Protein AF-A0A351E838-F1 (afdb_monomer_lite)

Radius of gyration: 25.14 Å; chains: 1; bounding box: 60×48×68 Å

Foldseek 3Di:
DWWKKKKKAFDDPQVVLVVQLQVCLVVLFKHFPDKFDWDWAQQDPDRPGGIMTMIMTGIDGPDDPVSSVVSSVVSQVVVPFDCDDDSDHTRMDMGTQADQLDADDDPVDGPNPPCLLQDLSRLVNCCVVFQQCARNVVRHGSVRSNVVNVVVVLVVQLVVLLVVLLQQAFAADPVAPAQRRDPSLLVSLVVLLVLCVVLPWPPFDQDPSGKTKTKLAFLDPDPDDEAEQEFASHAHPPAASHPWDKDKDAQAQQAWAQAPPRDIDGCVVVVCSNVQHRHIDIDTSVRGDSRCRRSSSSSVVVSVSSVCSVCSVDGDHMYIYMD

Structure (mmCIF, N/CA/C/O backbone):
data_AF-A0A351E838-F1
#
_entry.id   AF-A0A351E838-F1
#
loop_
_atom_site.group_PDB
_atom_site.id
_atom_site.type_symbol
_atom_site.label_atom_id
_atom_site.label_alt_id
_atom_site.label_comp_id
_atom_site.label_asym_id
_atom_site.label_entity_id
_atom_site.label_seq_id
_atom_site.pdbx_PDB_ins_code
_atom_site.Cartn_x
_atom_site.Cartn_y
_atom_site.Cartn_z
_atom_site.occupancy
_atom_site.B_iso_or_equiv
_atom_site.auth_seq_id
_atom_site.auth_comp_id
_atom_site.auth_asym_id
_atom_site.auth_atom_id
_atom_site.pdbx_PDB_model_num
ATOM 1 N N . MET A 1 1 ? -23.149 -8.640 19.294 1.00 71.94 1 MET A N 1
ATOM 2 C CA . MET A 1 1 ? -23.161 -7.288 18.717 1.00 71.94 1 MET A CA 1
ATOM 3 C C . MET A 1 1 ? -21.761 -6.991 18.201 1.00 71.94 1 MET A C 1
ATOM 5 O O . MET A 1 1 ? -20.803 -7.278 18.911 1.00 71.94 1 MET A O 1
ATOM 9 N N . ALA A 1 2 ? -21.630 -6.529 16.965 1.00 88.81 2 ALA A N 1
ATOM 10 C CA . ALA A 1 2 ? -20.369 -6.271 16.285 1.00 88.81 2 ALA A CA 1
ATOM 11 C C . ALA A 1 2 ? -20.186 -4.756 16.122 1.00 88.81 2 ALA A C 1
ATOM 13 O O . ALA A 1 2 ? -20.560 -4.177 15.105 1.00 88.81 2 ALA A O 1
ATOM 14 N N . VAL A 1 3 ? -19.642 -4.105 17.151 1.00 97.62 3 VAL A N 1
ATOM 15 C CA . VAL A 1 3 ? -19.388 -2.659 17.148 1.00 97.62 3 VAL A CA 1
ATOM 16 C C . VAL A 1 3 ? -17.889 -2.420 17.177 1.00 97.62 3 VAL A C 1
ATOM 18 O O . VAL A 1 3 ? -17.175 -2.995 18.003 1.00 97.62 3 VAL A O 1
ATOM 21 N N . TYR A 1 4 ? -17.414 -1.573 16.269 1.00 98.44 4 TYR A N 1
ATOM 22 C CA . TYR A 1 4 ? -15.994 -1.288 16.103 1.00 98.44 4 TYR A CA 1
ATOM 23 C C . TYR A 1 4 ? -15.747 0.211 16.117 1.00 98.44 4 TYR A C 1
ATOM 25 O O . TYR A 1 4 ? -16.423 0.964 15.414 1.00 98.44 4 TYR A O 1
ATOM 33 N N . ILE A 1 5 ? -14.747 0.625 16.888 1.00 98.44 5 ILE A N 1
ATOM 34 C CA . ILE A 1 5 ? -14.299 2.014 16.970 1.00 98.44 5 ILE A CA 1
ATOM 35 C C . ILE A 1 5 ? -12.816 2.103 16.610 1.00 98.44 5 ILE A C 1
ATOM 37 O O . ILE A 1 5 ? -12.039 1.219 16.973 1.00 98.44 5 ILE A O 1
ATOM 41 N N . ALA A 1 6 ? -12.420 3.158 15.908 1.00 98.19 6 ALA A N 1
ATOM 42 C CA . ALA A 1 6 ? -11.022 3.526 15.723 1.00 98.19 6 ALA A CA 1
ATOM 43 C C . ALA A 1 6 ? -10.605 4.533 16.795 1.00 98.19 6 ALA A C 1
ATOM 45 O O . ALA A 1 6 ? -11.401 5.367 17.220 1.00 98.19 6 ALA A O 1
ATOM 46 N N . LEU A 1 7 ? -9.344 4.452 17.211 1.00 98.00 7 LEU A N 1
ATOM 47 C CA . LEU A 1 7 ? -8.709 5.392 18.119 1.00 98.00 7 LEU A CA 1
ATOM 48 C C . LEU A 1 7 ? -7.418 5.908 17.481 1.00 98.00 7 LEU A C 1
ATOM 50 O O . LEU A 1 7 ? -6.647 5.105 16.957 1.00 98.00 7 LEU A O 1
ATOM 54 N N . GLY A 1 8 ? -7.155 7.212 17.570 1.00 97.00 8 GLY A N 1
ATOM 55 C CA . GLY A 1 8 ? -5.954 7.836 17.007 1.00 97.00 8 GLY A CA 1
ATOM 56 C C . GLY A 1 8 ? -5.381 8.956 17.876 1.00 97.00 8 GLY A C 1
ATOM 57 O O . GLY A 1 8 ? -6.118 9.758 18.445 1.00 97.00 8 GLY A O 1
ATOM 58 N N . SER A 1 9 ? -4.053 9.045 17.978 1.00 95.81 9 SER A N 1
ATOM 59 C CA . SER A 1 9 ? -3.353 10.103 18.726 1.00 95.81 9 SER A CA 1
ATOM 60 C C . SER A 1 9 ? -2.032 10.486 18.061 1.00 95.81 9 SER A C 1
ATOM 62 O O . SER A 1 9 ? -1.244 9.604 17.731 1.00 95.81 9 SER A O 1
ATOM 64 N N . ASN A 1 10 ? -1.745 11.784 17.898 1.00 93.44 10 ASN A N 1
ATOM 65 C CA . ASN A 1 10 ? -0.439 12.249 17.403 1.00 93.44 10 ASN A CA 1
ATOM 66 C C . ASN A 1 10 ? 0.239 13.335 18.253 1.00 93.44 10 ASN A C 1
ATOM 68 O O . ASN A 1 10 ? 1.359 13.737 17.941 1.00 93.44 10 ASN A O 1
ATOM 72 N N . LEU A 1 11 ? -0.381 13.777 19.351 1.00 91.56 11 LEU A N 1
ATOM 73 C CA . LEU A 1 11 ? 0.202 14.750 20.280 1.00 91.56 11 LEU A CA 1
ATOM 74 C C . LEU A 1 11 ? 0.545 14.137 21.639 1.00 91.56 11 LEU A C 1
ATOM 76 O O . LEU A 1 11 ? -0.231 13.367 22.200 1.00 91.56 11 LEU A O 1
ATOM 80 N N . GLY A 1 12 ? 1.661 14.578 22.222 1.00 91.12 12 GLY A N 1
ATOM 81 C CA . GLY A 1 12 ? 2.087 14.164 23.561 1.00 91.12 12 GLY A CA 1
ATOM 82 C C . GLY A 1 12 ? 2.456 12.680 23.632 1.00 91.12 12 GLY A C 1
ATOM 83 O O . GLY A 1 12 ? 3.003 12.123 22.680 1.00 91.12 12 GLY A O 1
ATOM 84 N N . ASN A 1 13 ? 2.165 12.040 24.768 1.00 93.69 13 ASN A N 1
ATOM 85 C CA . ASN A 1 13 ? 2.372 10.604 24.933 1.00 93.69 13 ASN A CA 1
ATOM 86 C C . ASN A 1 13 ? 1.213 9.823 24.291 1.00 93.69 13 ASN A C 1
ATOM 88 O O . ASN A 1 13 ? 0.186 9.564 24.919 1.00 93.69 13 ASN A O 1
ATOM 92 N N . LYS A 1 14 ? 1.384 9.480 23.009 1.00 95.06 14 LYS A N 1
ATOM 93 C CA . LYS A 1 14 ? 0.356 8.847 22.166 1.00 95.06 14 LYS A CA 1
ATOM 94 C C . LYS A 1 14 ? -0.150 7.529 22.762 1.00 95.06 14 LYS A C 1
ATOM 96 O O . LYS A 1 14 ? -1.352 7.285 22.777 1.00 95.06 14 LYS A O 1
ATOM 101 N N . GLU A 1 15 ? 0.752 6.705 23.293 1.00 96.25 15 GLU A N 1
ATOM 102 C CA . GLU A 1 15 ? 0.411 5.405 23.878 1.00 96.25 15 GLU A CA 1
ATOM 103 C C . GLU A 1 15 ? -0.419 5.560 25.159 1.00 96.25 15 GLU A C 1
ATOM 105 O O . GLU A 1 15 ? -1.447 4.900 25.323 1.00 96.25 15 GLU A O 1
ATOM 110 N N . GLU A 1 16 ? -0.015 6.470 26.050 1.00 96.44 16 GLU A N 1
ATOM 111 C CA . GLU A 1 16 ? -0.787 6.792 27.254 1.00 96.44 16 GLU A CA 1
ATOM 112 C C . GLU A 1 16 ? -2.154 7.386 26.914 1.00 96.44 16 GLU A C 1
ATOM 114 O O . GLU A 1 16 ? -3.135 7.047 27.573 1.00 96.44 16 GLU A O 1
ATOM 119 N N . ASN A 1 17 ? -2.249 8.217 25.871 1.00 96.94 17 ASN A N 1
ATOM 120 C CA . ASN A 1 17 ? -3.526 8.762 25.417 1.00 96.94 17 ASN A CA 1
ATOM 121 C C . ASN A 1 17 ? -4.483 7.648 24.978 1.00 96.94 17 ASN A C 1
ATOM 123 O O . ASN A 1 17 ? -5.616 7.608 25.456 1.00 96.94 17 ASN A O 1
ATOM 127 N N . LEU A 1 18 ? -4.034 6.717 24.128 1.00 97.31 18 LEU A N 1
ATOM 128 C CA . LEU A 1 18 ? -4.864 5.589 23.689 1.00 97.31 18 LEU A CA 1
ATOM 129 C C . LEU A 1 18 ? -5.305 4.722 24.877 1.00 97.31 18 LEU A C 1
ATOM 131 O O . LEU A 1 18 ? -6.490 4.425 25.022 1.00 97.31 18 LEU A O 1
ATOM 135 N N . LYS A 1 19 ? -4.376 4.367 25.775 1.00 97.62 19 LYS A N 1
ATOM 136 C CA . LYS A 1 19 ? -4.686 3.579 26.981 1.00 97.62 19 LYS A CA 1
ATOM 137 C C . LYS A 1 19 ? -5.674 4.295 27.900 1.00 97.62 19 LYS A C 1
ATOM 139 O O . LYS A 1 19 ? -6.597 3.669 28.417 1.00 97.62 19 LYS A O 1
ATOM 144 N N . LYS A 1 20 ? -5.509 5.606 28.089 1.00 97.56 20 LYS A N 1
ATOM 145 C CA . LYS A 1 20 ? -6.413 6.425 28.900 1.00 97.56 20 LYS A CA 1
ATOM 146 C C . LYS A 1 20 ? -7.807 6.497 28.281 1.00 97.56 20 LYS A C 1
ATOM 148 O O . LYS A 1 20 ? -8.779 6.332 29.010 1.00 97.56 20 LYS A O 1
ATOM 153 N N . ALA A 1 21 ? -7.912 6.690 26.967 1.00 97.69 21 ALA A N 1
ATOM 154 C CA . ALA A 1 21 ? -9.195 6.686 26.268 1.00 97.69 21 ALA A CA 1
ATOM 155 C C . ALA A 1 21 ? -9.931 5.355 26.478 1.00 97.69 21 ALA A C 1
ATOM 157 O O . ALA A 1 21 ? -11.079 5.349 26.917 1.00 97.69 21 ALA A O 1
ATOM 158 N N . LEU A 1 22 ? -9.235 4.229 26.279 1.00 97.81 22 LEU A N 1
ATOM 159 C CA . LEU A 1 22 ? -9.779 2.887 26.509 1.00 97.81 22 LEU A CA 1
ATOM 160 C C . LEU A 1 22 ? -10.249 2.672 27.957 1.00 97.81 22 LEU A C 1
ATOM 162 O O . LEU A 1 22 ? -11.265 2.018 28.173 1.00 97.81 22 LEU A O 1
ATOM 166 N N . ALA A 1 23 ? -9.550 3.246 28.941 1.00 97.75 23 ALA A N 1
ATOM 167 C CA . ALA A 1 23 ? -9.927 3.165 30.353 1.00 97.75 23 ALA A CA 1
ATOM 168 C C . ALA A 1 23 ? -11.133 4.050 30.730 1.00 97.75 23 ALA A C 1
ATOM 170 O O . ALA A 1 23 ? -11.822 3.749 31.703 1.00 97.75 23 ALA A O 1
ATOM 171 N N . LEU A 1 24 ? -11.400 5.126 29.981 1.00 97.81 24 LEU A N 1
ATOM 172 C CA . LEU A 1 24 ? -12.540 6.025 30.207 1.00 97.81 24 LEU A CA 1
ATOM 173 C C . LEU A 1 24 ? -13.846 5.504 29.587 1.00 97.81 24 LEU A C 1
ATOM 175 O O . LEU A 1 24 ? -14.922 5.788 30.116 1.00 97.81 24 LEU A O 1
ATOM 179 N N . LEU A 1 25 ? -13.761 4.727 28.501 1.00 98.00 25 LEU A N 1
ATOM 180 C CA . LEU A 1 25 ? -14.920 4.196 27.768 1.00 98.00 25 LEU A CA 1
ATOM 181 C C . LEU A 1 25 ? -15.936 3.444 28.657 1.00 98.00 25 LEU A C 1
ATOM 183 O O . LEU A 1 25 ? -17.129 3.750 28.549 1.00 98.00 25 LEU A O 1
ATOM 187 N N . PRO A 1 26 ? -15.533 2.547 29.587 1.00 97.69 26 PRO A N 1
ATOM 188 C CA . PRO A 1 26 ? -16.487 1.833 30.439 1.00 97.69 26 PRO A CA 1
ATOM 189 C C . PRO A 1 26 ? -17.354 2.760 31.292 1.00 97.69 26 PRO A C 1
ATOM 191 O O . PRO A 1 26 ? -18.534 2.488 31.495 1.00 97.69 26 PRO A O 1
ATOM 194 N N . GLY A 1 27 ? -16.801 3.892 31.745 1.00 96.62 27 GLY A N 1
ATOM 195 C CA . GLY A 1 27 ? -17.540 4.906 32.502 1.00 96.62 27 GLY A CA 1
ATOM 196 C C . GLY A 1 27 ? -18.616 5.630 31.684 1.00 96.62 27 GLY A C 1
ATOM 197 O O . GLY A 1 27 ? -19.447 6.331 32.257 1.00 96.62 27 GLY A O 1
ATOM 198 N N . LYS A 1 28 ? -18.613 5.460 30.357 1.00 97.19 28 LYS A N 1
ATOM 199 C CA . LYS A 1 28 ? -19.623 5.978 29.428 1.00 97.19 28 LYS A CA 1
ATOM 200 C C . LYS A 1 28 ? -20.522 4.874 28.851 1.00 97.19 28 LYS A C 1
ATOM 202 O O . LYS A 1 28 ? -21.244 5.145 27.903 1.00 97.19 28 LYS A O 1
ATOM 207 N N . GLY A 1 29 ? -20.480 3.647 29.384 1.00 96.94 29 GLY A N 1
ATOM 208 C CA . GLY A 1 29 ? -21.297 2.523 28.899 1.00 96.94 29 GLY A CA 1
ATOM 209 C C . GLY A 1 29 ? -20.756 1.831 27.642 1.00 96.94 29 GLY A C 1
ATOM 210 O O . GLY A 1 29 ? -21.512 1.172 26.928 1.00 96.94 29 GLY A O 1
ATOM 211 N N . VAL A 1 30 ? -19.461 1.988 27.348 1.00 97.88 30 VAL A N 1
ATOM 212 C CA . VAL A 1 30 ? -18.784 1.356 26.207 1.00 97.88 30 VAL A CA 1
ATOM 213 C C . VAL A 1 30 ? -17.670 0.462 26.732 1.00 97.88 30 VAL A C 1
ATOM 215 O O . VAL A 1 30 ? -16.730 0.941 27.358 1.00 97.88 30 VAL A O 1
ATOM 218 N N . HIS A 1 31 ? -17.741 -0.840 26.483 1.00 97.88 31 HIS A N 1
ATOM 219 C CA . HIS A 1 31 ? -16.818 -1.813 27.060 1.00 97.88 31 HIS A CA 1
ATOM 220 C C . HIS A 1 31 ? -15.919 -2.411 25.974 1.00 97.88 31 HIS A C 1
ATOM 222 O O . HIS A 1 31 ? -16.387 -3.236 25.189 1.00 97.88 31 HIS A O 1
ATOM 228 N N . PRO A 1 32 ? -14.632 -2.024 25.889 1.00 97.38 32 PRO A N 1
ATOM 229 C CA . PRO A 1 32 ? -13.688 -2.677 24.989 1.00 97.38 32 PRO A CA 1
ATOM 230 C C . PRO A 1 32 ? -13.526 -4.155 25.349 1.00 97.38 32 PRO A C 1
ATOM 232 O O . PRO A 1 32 ? -13.145 -4.490 26.467 1.00 97.38 32 PRO A O 1
ATOM 235 N N . VAL A 1 33 ? -13.799 -5.035 24.388 1.00 97.06 33 VAL A N 1
ATOM 236 C CA . VAL A 1 33 ? -13.679 -6.496 24.542 1.00 97.06 33 VAL A CA 1
ATOM 237 C C . VAL A 1 33 ? -12.387 -7.004 23.918 1.00 97.06 33 VAL A C 1
ATOM 239 O O . VAL A 1 33 ? -11.791 -7.969 24.388 1.00 97.06 33 VAL A O 1
ATOM 242 N N . GLN A 1 34 ? -11.951 -6.359 22.839 1.00 97.31 34 GLN A N 1
ATOM 243 C CA . GLN A 1 34 ? -10.738 -6.706 22.114 1.00 97.31 34 GLN A CA 1
ATOM 244 C C . GLN A 1 34 ? -10.149 -5.438 21.499 1.00 97.31 34 GLN A C 1
ATOM 246 O O . GLN A 1 34 ? -10.889 -4.631 20.941 1.00 97.31 34 GLN A O 1
ATOM 251 N N . VAL A 1 35 ? -8.832 -5.268 21.590 1.00 98.06 35 VAL A N 1
ATOM 252 C CA . VAL A 1 35 ? -8.107 -4.104 21.060 1.00 98.06 35 VAL A CA 1
ATOM 253 C C . VAL A 1 35 ? -6.981 -4.609 20.168 1.00 98.06 35 VAL A C 1
ATOM 255 O O . VAL A 1 35 ? -6.241 -5.509 20.566 1.00 98.06 35 VAL A O 1
ATOM 258 N N . ALA A 1 36 ? -6.874 -4.063 18.959 1.00 98.00 36 ALA A N 1
ATOM 259 C CA . ALA A 1 36 ? -5.805 -4.394 18.028 1.00 98.00 36 ALA A CA 1
ATOM 260 C C . ALA A 1 36 ? -4.447 -3.852 18.519 1.00 98.00 36 ALA A C 1
ATOM 262 O O . ALA A 1 36 ? -4.411 -2.877 19.282 1.00 98.00 36 ALA A O 1
ATOM 263 N N . PRO A 1 37 ? -3.317 -4.424 18.065 1.00 96.75 37 PRO A N 1
ATOM 264 C CA . PRO A 1 37 ? -2.003 -3.829 18.287 1.00 96.75 37 PRO A CA 1
ATOM 265 C C . PRO A 1 37 ? -1.967 -2.356 17.869 1.00 96.75 37 PRO A C 1
ATOM 267 O O . PRO A 1 37 ? -2.673 -1.932 16.952 1.00 96.75 37 PRO A O 1
ATOM 270 N N . PHE A 1 38 ? -1.156 -1.561 18.564 1.00 96.81 38 PHE A N 1
ATOM 271 C CA . PHE A 1 38 ? -0.991 -0.156 18.215 1.00 96.81 38 PHE A CA 1
ATOM 272 C C . PHE A 1 38 ? -0.131 -0.036 16.962 1.00 96.81 38 PHE A C 1
ATOM 274 O O . PHE A 1 38 ? 0.954 -0.610 16.886 1.00 96.81 38 PHE A O 1
ATOM 281 N N . LEU A 1 39 ? -0.625 0.732 16.001 1.00 94.31 39 LEU A N 1
ATOM 282 C CA . LEU A 1 39 ? -0.014 0.921 14.700 1.00 94.31 39 LEU A CA 1
ATOM 283 C C . LEU A 1 39 ? 0.459 2.367 14.566 1.00 94.31 39 LEU A C 1
ATOM 285 O O . LEU A 1 39 ? -0.342 3.302 14.631 1.00 94.31 39 LEU A O 1
ATOM 289 N N . THR A 1 40 ? 1.761 2.553 14.367 1.00 93.62 40 THR A N 1
ATOM 290 C CA . THR A 1 40 ? 2.318 3.868 14.034 1.00 93.62 40 THR A CA 1
ATOM 291 C C . THR A 1 40 ? 2.142 4.117 12.545 1.00 93.62 40 THR A C 1
ATOM 293 O O . THR A 1 40 ? 2.586 3.310 11.733 1.00 93.62 40 THR A O 1
ATOM 296 N N . THR A 1 41 ? 1.527 5.238 12.173 1.00 90.31 41 THR A N 1
ATOM 297 C CA . THR A 1 41 ? 1.329 5.605 10.767 1.00 90.31 41 THR A CA 1
ATOM 298 C C . THR A 1 41 ? 1.663 7.065 10.516 1.00 90.31 41 THR A C 1
ATOM 300 O O . THR A 1 41 ? 1.401 7.927 11.358 1.00 90.31 41 THR A O 1
ATOM 303 N N . ALA A 1 42 ? 2.139 7.361 9.308 1.00 86.62 42 ALA A N 1
ATOM 304 C CA . ALA A 1 42 ? 2.214 8.731 8.819 1.00 86.62 42 ALA A CA 1
ATOM 305 C C . ALA A 1 42 ? 0.823 9.408 8.872 1.00 86.62 42 ALA A C 1
ATOM 307 O O . ALA A 1 42 ? -0.209 8.726 8.789 1.00 86.62 42 ALA A O 1
ATOM 308 N N . PRO A 1 43 ? 0.762 10.738 9.027 1.00 83.44 43 PRO A N 1
ATOM 309 C CA . PRO A 1 43 ? -0.498 11.470 9.039 1.00 83.44 43 PRO A CA 1
ATOM 310 C C . PRO A 1 43 ? -1.248 11.383 7.703 1.00 83.44 43 PRO A C 1
ATOM 312 O O . PRO A 1 43 ? -0.657 11.399 6.625 1.00 83.44 43 PRO A O 1
ATOM 315 N N . TYR A 1 44 ? -2.578 11.325 7.784 1.00 77.94 44 TYR A N 1
ATOM 316 C CA . TYR A 1 44 ? -3.462 11.272 6.621 1.00 77.94 44 TYR A CA 1
ATOM 317 C C . TYR A 1 44 ? -3.942 12.677 6.226 1.00 77.94 44 TYR A C 1
ATOM 319 O O . TYR A 1 44 ? -4.427 13.439 7.065 1.00 77.94 44 TYR A O 1
ATOM 327 N N . GLY A 1 45 ? -3.840 13.018 4.938 1.00 77.38 45 GLY A N 1
ATOM 328 C CA . GLY A 1 45 ? -4.233 14.323 4.403 1.00 77.38 45 GLY A CA 1
ATOM 329 C C . GLY A 1 45 ? -3.166 15.396 4.623 1.00 77.38 45 GLY A C 1
ATOM 330 O O . GLY A 1 45 ? -2.351 15.642 3.739 1.00 77.38 45 GLY A O 1
ATOM 331 N N . VAL A 1 46 ? -3.175 16.051 5.786 1.00 75.81 46 VAL A N 1
ATOM 332 C CA . VAL A 1 46 ? -2.190 17.092 6.125 1.00 75.81 46 VAL A CA 1
ATOM 333 C C . VAL A 1 46 ? -0.918 16.420 6.640 1.00 75.81 46 VAL A C 1
ATOM 335 O O . VAL A 1 46 ? -0.962 15.754 7.666 1.00 75.81 46 VAL A O 1
ATOM 338 N N . THR A 1 47 ? 0.212 16.566 5.948 1.00 79.75 47 THR A N 1
ATOM 339 C CA . THR A 1 47 ? 1.434 15.797 6.260 1.00 79.75 47 THR A CA 1
ATOM 340 C C . THR A 1 47 ? 2.459 16.536 7.119 1.00 79.75 47 THR A C 1
ATOM 342 O O . THR A 1 47 ? 3.401 15.918 7.605 1.00 79.75 47 THR A O 1
ATOM 345 N N . ASP A 1 48 ? 2.267 17.834 7.370 1.00 83.06 48 ASP A N 1
ATOM 346 C CA . ASP A 1 48 ? 3.165 18.682 8.169 1.00 83.06 48 ASP A CA 1
ATOM 347 C C . ASP A 1 48 ? 2.971 18.524 9.690 1.00 83.06 48 ASP A C 1
ATOM 349 O O . ASP A 1 48 ? 2.896 19.499 10.437 1.00 83.06 48 ASP A O 1
ATOM 353 N N . GLN A 1 49 ? 2.860 17.283 10.164 1.00 84.38 49 GLN A N 1
ATOM 354 C CA . GLN A 1 49 ? 2.547 16.975 11.559 1.00 84.38 49 GLN A CA 1
ATOM 355 C C . GLN A 1 49 ? 3.188 15.657 12.026 1.00 84.38 49 GLN A C 1
ATOM 357 O O . GLN A 1 49 ? 3.620 14.860 11.193 1.00 84.38 49 GLN A O 1
ATOM 362 N N . PRO A 1 50 ? 3.257 15.399 13.348 1.00 87.12 50 PRO A N 1
ATOM 363 C CA . PRO A 1 50 ? 3.807 14.149 13.859 1.00 87.12 50 PRO A CA 1
ATOM 364 C C . PRO A 1 50 ? 2.986 12.932 13.420 1.00 87.12 50 PRO A C 1
ATOM 366 O O . PRO A 1 50 ? 1.766 13.029 13.253 1.00 87.12 50 PRO A O 1
ATOM 369 N N . ASP A 1 51 ? 3.647 11.775 13.355 1.00 92.50 51 ASP A N 1
ATOM 370 C CA . ASP A 1 51 ? 3.002 10.482 13.113 1.00 92.50 51 ASP A CA 1
ATOM 371 C C . ASP A 1 51 ? 1.877 10.202 14.108 1.00 92.50 51 ASP A C 1
ATOM 373 O O . ASP A 1 51 ? 1.948 10.572 15.286 1.00 92.50 51 ASP A O 1
ATOM 377 N N . PHE A 1 52 ? 0.867 9.474 13.658 1.00 94.44 52 PHE A N 1
ATOM 378 C CA . PHE A 1 52 ? -0.202 8.978 14.507 1.00 94.44 52 PHE A CA 1
ATOM 379 C C . PHE A 1 52 ? 0.156 7.620 15.098 1.00 94.44 52 PHE A C 1
ATOM 381 O O . PHE A 1 52 ? 0.840 6.812 14.478 1.00 94.44 52 PHE A O 1
ATOM 388 N N . LEU A 1 53 ? -0.354 7.367 16.297 1.00 96.75 53 LEU A N 1
ATOM 389 C CA . LEU A 1 53 ? -0.539 6.031 16.836 1.00 96.75 53 LEU A CA 1
ATOM 390 C C . LEU A 1 53 ? -2.032 5.716 16.752 1.00 96.75 53 LEU A C 1
ATOM 392 O O . LEU A 1 53 ? -2.840 6.462 17.310 1.00 96.75 53 LEU A O 1
ATOM 396 N N . ASN A 1 54 ? -2.385 4.649 16.042 1.00 97.88 54 ASN A N 1
ATOM 397 C CA . ASN A 1 54 ? -3.761 4.244 15.781 1.00 97.88 54 ASN A CA 1
ATOM 398 C C . ASN A 1 54 ? -4.034 2.828 16.297 1.00 97.88 54 ASN A C 1
ATOM 400 O O . ASN A 1 54 ? -3.128 2.004 16.407 1.00 97.88 54 ASN A O 1
ATOM 404 N N . THR A 1 55 ? -5.293 2.531 16.600 1.00 98.25 55 THR A N 1
ATOM 405 C CA . THR A 1 55 ? -5.775 1.168 16.859 1.00 98.25 55 THR A CA 1
ATOM 406 C C . THR A 1 55 ? -7.276 1.078 16.585 1.00 98.25 55 THR A C 1
ATOM 408 O O . THR A 1 55 ? -7.958 2.093 16.448 1.00 98.25 55 THR A O 1
ATOM 411 N N . VAL A 1 56 ? -7.800 -0.144 16.523 1.00 98.56 56 VAL A N 1
ATOM 412 C CA . VAL A 1 56 ? -9.233 -0.432 16.463 1.00 98.56 56 VAL A CA 1
ATOM 413 C C . VAL A 1 56 ? -9.608 -1.303 17.652 1.00 98.56 56 VAL A C 1
ATOM 415 O O . VAL A 1 56 ? -8.881 -2.229 18.013 1.00 98.56 56 VAL A O 1
ATOM 418 N N . ALA A 1 57 ? -10.755 -1.015 18.258 1.00 98.31 57 ALA A N 1
ATOM 419 C CA . ALA A 1 57 ? -11.318 -1.812 19.334 1.00 98.31 57 ALA A CA 1
ATOM 420 C C . ALA A 1 57 ? -12.690 -2.364 18.941 1.00 98.31 57 ALA A C 1
ATOM 422 O O . ALA A 1 57 ? -13.543 -1.636 18.429 1.00 98.31 57 ALA A O 1
ATOM 423 N N . ARG A 1 58 ? -12.914 -3.648 19.235 1.00 98.31 58 ARG A N 1
ATOM 424 C CA . ARG A 1 58 ? -14.254 -4.233 19.302 1.00 98.31 58 ARG A CA 1
ATOM 425 C C . ARG A 1 58 ? -14.844 -3.909 20.667 1.00 98.31 58 ARG A C 1
ATOM 427 O O . ARG A 1 58 ? -14.217 -4.205 21.688 1.00 98.31 58 ARG A O 1
ATOM 434 N N . VAL A 1 59 ? -16.044 -3.344 20.686 1.00 98.12 59 VAL A N 1
ATOM 435 C CA . VAL A 1 59 ? -16.717 -2.914 21.916 1.00 98.12 59 VAL A CA 1
ATOM 436 C C . VAL A 1 59 ? -18.078 -3.586 22.082 1.00 98.12 59 VAL A C 1
ATOM 438 O O . VAL A 1 59 ? -18.743 -3.936 21.109 1.00 98.12 59 VAL A O 1
ATOM 441 N N . GLU A 1 60 ? -18.491 -3.743 23.333 1.00 97.69 60 GLU A N 1
ATOM 442 C CA . GLU A 1 60 ? -19.853 -4.080 23.741 1.00 97.69 60 GLU A CA 1
ATOM 443 C C . GLU A 1 60 ? -20.509 -2.851 24.375 1.00 97.69 60 GLU A C 1
ATOM 445 O O . GLU A 1 60 ? -19.875 -2.103 25.121 1.00 97.69 60 GLU A O 1
ATOM 450 N N . THR A 1 61 ? -21.777 -2.613 24.054 1.00 97.31 61 THR A N 1
ATOM 451 C CA . THR A 1 61 ? -22.562 -1.500 24.592 1.00 97.31 61 THR A CA 1
ATOM 452 C C . THR A 1 61 ? -24.056 -1.788 24.437 1.00 97.31 61 THR A C 1
ATOM 454 O O . THR A 1 61 ? -24.449 -2.583 23.590 1.00 97.31 61 THR A O 1
ATOM 457 N N . GLU A 1 62 ? -24.893 -1.158 25.255 1.00 96.56 62 GLU A N 1
ATOM 458 C CA . GLU A 1 62 ? -26.354 -1.147 25.072 1.00 96.56 62 GLU A CA 1
ATOM 459 C C . GLU A 1 62 ? -26.840 0.175 24.447 1.00 96.56 62 GLU A C 1
ATOM 461 O O . GLU A 1 62 ? -28.028 0.332 24.174 1.00 96.56 62 GLU A O 1
ATOM 466 N N . LEU A 1 63 ? -25.923 1.124 24.216 1.00 97.44 63 LEU A N 1
ATOM 467 C CA . LEU A 1 63 ? -26.215 2.440 23.655 1.00 97.44 63 LEU A CA 1
ATOM 468 C C . LEU A 1 63 ? -26.605 2.343 22.182 1.00 97.44 63 LEU A C 1
ATOM 470 O O . LEU A 1 63 ? -25.954 1.635 21.406 1.00 97.44 63 LEU A O 1
ATOM 474 N N . ALA A 1 64 ? -27.601 3.128 21.772 1.00 96.69 64 ALA A N 1
ATOM 475 C CA . ALA A 1 64 ? -27.897 3.335 20.360 1.00 96.69 64 ALA A CA 1
ATOM 476 C C . ALA A 1 64 ? -26.709 4.018 19.639 1.00 96.69 64 ALA A C 1
ATOM 478 O O . ALA A 1 64 ? -25.891 4.672 20.292 1.00 96.69 64 ALA A O 1
ATOM 479 N N . PRO A 1 65 ? -26.586 3.912 18.302 1.00 97.00 65 PRO A N 1
ATOM 480 C CA . PRO A 1 65 ? -25.458 4.480 17.553 1.00 97.00 65 PRO A CA 1
ATOM 481 C C . PRO A 1 65 ? -25.178 5.966 17.832 1.00 97.00 65 PRO A C 1
ATOM 483 O O . PRO A 1 65 ? -24.025 6.370 17.976 1.00 97.00 65 PRO A O 1
ATOM 486 N N . GLU A 1 66 ? -26.222 6.782 17.950 1.00 96.94 66 GLU A N 1
ATOM 487 C CA . GLU A 1 66 ? -26.136 8.208 18.253 1.00 96.94 66 GLU A CA 1
ATOM 488 C C . GLU A 1 66 ? -25.643 8.457 19.684 1.00 96.94 66 GLU A C 1
ATOM 490 O O . GLU A 1 66 ? -24.794 9.319 19.906 1.00 96.94 66 GLU A O 1
ATOM 495 N N . GLU A 1 67 ? -26.128 7.677 20.653 1.00 97.38 67 GLU A N 1
ATOM 496 C CA . GLU A 1 67 ? -25.698 7.749 22.054 1.00 97.38 67 GLU A CA 1
ATOM 497 C C . GLU A 1 67 ? -24.247 7.285 22.212 1.00 97.38 67 GLU A C 1
ATOM 499 O O . GLU A 1 67 ? -23.472 7.900 22.945 1.00 97.38 67 GLU A O 1
ATOM 504 N N . LEU A 1 68 ? -23.854 6.246 21.469 1.00 97.62 68 LEU A N 1
ATOM 505 C CA . LEU A 1 68 ? -22.477 5.782 21.391 1.00 97.62 68 LEU A CA 1
ATOM 506 C C . LEU A 1 68 ? -21.568 6.876 20.823 1.00 97.62 68 LEU A C 1
ATOM 508 O O . LEU A 1 68 ? -20.529 7.157 21.414 1.00 97.62 68 LEU A O 1
ATOM 512 N N . LEU A 1 69 ? -21.961 7.546 19.735 1.00 97.44 69 LEU A N 1
ATOM 513 C CA . LEU A 1 69 ? -21.201 8.680 19.205 1.00 97.44 69 LEU A CA 1
ATOM 514 C C . LEU A 1 69 ? -21.024 9.781 20.266 1.00 97.44 69 LEU A C 1
ATOM 516 O O . LEU A 1 69 ? -19.913 10.280 20.448 1.00 97.44 69 LEU A O 1
ATOM 520 N N . GLN A 1 70 ? -22.084 10.135 21.003 1.00 97.25 70 GLN A N 1
ATOM 521 C CA . GLN A 1 70 ? -21.980 11.117 22.090 1.00 97.25 70 GLN A CA 1
ATOM 522 C C . GLN A 1 70 ? -21.049 10.644 23.216 1.00 97.25 70 GLN A C 1
ATOM 524 O O . GLN A 1 70 ? -20.275 11.443 23.746 1.00 97.25 70 GLN A O 1
ATOM 529 N N . ALA A 1 71 ? -21.068 9.354 23.558 1.00 97.69 71 ALA A N 1
ATOM 530 C CA . ALA A 1 71 ? -20.158 8.771 24.540 1.00 97.69 71 ALA A CA 1
ATOM 531 C C . ALA A 1 71 ? -18.687 8.880 24.100 1.00 97.69 71 ALA A C 1
ATOM 533 O O . ALA A 1 71 ? -17.839 9.262 24.910 1.00 97.69 71 ALA A O 1
ATOM 534 N N . LEU A 1 72 ? -18.387 8.615 22.822 1.00 97.69 72 LEU A N 1
ATOM 535 C CA . LEU A 1 72 ? -17.042 8.782 22.259 1.00 97.69 72 LEU A CA 1
ATOM 536 C C . LEU A 1 72 ? -16.594 10.251 22.323 1.00 97.69 72 LEU A C 1
ATOM 538 O O . LEU A 1 72 ? -15.533 10.546 22.873 1.00 97.69 72 LEU A O 1
ATOM 542 N N . LEU A 1 73 ? -17.432 11.187 21.865 1.00 95.88 73 LEU A N 1
ATOM 543 C CA . LEU A 1 73 ? -17.142 12.626 21.923 1.00 95.88 73 LEU A CA 1
ATOM 544 C C . LEU A 1 73 ? -16.921 13.122 23.362 1.00 95.88 73 LEU A C 1
ATOM 546 O O . LEU A 1 73 ? -16.054 13.964 23.605 1.00 95.88 73 LEU A O 1
ATOM 550 N N . ALA A 1 74 ? -17.661 12.582 24.335 1.00 96.62 74 ALA A N 1
ATOM 551 C CA . ALA A 1 74 ? -17.484 12.918 25.743 1.00 96.62 74 ALA A CA 1
ATOM 552 C C . ALA A 1 74 ? -16.108 12.487 26.280 1.00 96.62 74 ALA A C 1
ATOM 554 O O . ALA A 1 74 ? -15.504 13.231 27.053 1.00 96.62 74 ALA A O 1
ATOM 555 N N . VAL A 1 75 ? -15.587 11.324 25.864 1.00 97.12 75 VAL A N 1
ATOM 556 C CA . VAL A 1 75 ? -14.220 10.892 26.218 1.00 97.12 75 VAL A CA 1
ATOM 557 C C . VAL A 1 75 ? -13.181 11.839 25.621 1.00 97.12 75 VAL A C 1
ATOM 559 O O . VAL A 1 75 ? -12.255 12.255 26.317 1.00 97.12 75 VAL A O 1
ATOM 562 N N . GLU A 1 76 ? -13.345 12.244 24.362 1.00 96.25 76 GLU A N 1
ATOM 563 C CA . GLU A 1 76 ? -12.432 13.201 23.728 1.00 96.25 76 GLU A CA 1
ATOM 564 C C . GLU A 1 76 ? -12.405 14.550 24.450 1.00 96.25 76 GLU A C 1
ATOM 566 O O . GLU A 1 76 ? -11.335 15.121 24.690 1.00 96.25 76 GLU A O 1
ATOM 571 N N . GLN A 1 77 ? -13.583 15.057 24.818 1.00 94.38 77 GLN A N 1
ATOM 572 C CA . GLN A 1 77 ? -13.723 16.304 25.558 1.00 94.38 77 GLN A CA 1
ATOM 573 C C . GLN A 1 77 ? -13.082 16.202 26.947 1.00 94.38 77 GLN A C 1
ATOM 575 O O . GLN A 1 77 ? -12.350 17.106 27.348 1.00 94.38 77 GLN A O 1
ATOM 580 N N . GLU A 1 78 ? -13.300 15.095 27.661 1.00 95.56 78 GLU A N 1
ATOM 581 C CA . GLU A 1 78 ? -12.706 14.829 28.977 1.00 95.56 78 GLU A CA 1
ATOM 582 C C . GLU A 1 78 ? -11.173 14.737 28.915 1.00 95.56 78 GLU A C 1
ATOM 584 O O . GLU A 1 78 ? -10.469 15.162 29.833 1.00 95.56 78 GLU A O 1
ATOM 589 N N . MET A 1 79 ? -10.633 14.253 27.797 1.00 95.06 79 MET A N 1
ATOM 590 C CA . MET A 1 79 ? -9.194 14.232 27.541 1.00 95.06 79 MET A CA 1
ATOM 591 C C . MET A 1 79 ? -8.632 15.583 27.075 1.00 95.06 79 MET A C 1
ATOM 593 O O . MET A 1 79 ? -7.413 15.720 26.963 1.00 95.06 79 MET A O 1
ATOM 597 N N . GLY A 1 80 ? -9.481 16.586 26.839 1.00 90.62 80 GLY A N 1
ATOM 598 C CA . GLY A 1 80 ? -9.081 17.943 26.468 1.00 90.62 80 GLY A CA 1
ATOM 599 C C . GLY A 1 80 ? -8.844 18.141 24.971 1.00 90.62 80 GLY A C 1
ATOM 600 O O . GLY A 1 80 ? -7.998 18.952 24.592 1.00 90.6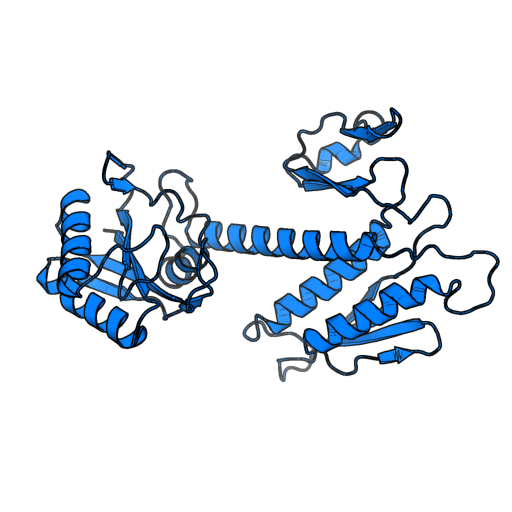2 80 GLY A O 1
ATOM 601 N N . ARG A 1 81 ? -9.540 17.394 24.103 1.00 87.19 81 ARG A N 1
ATOM 602 C CA . ARG A 1 81 ? -9.450 17.572 22.646 1.00 87.19 81 ARG A CA 1
ATOM 603 C C . ARG A 1 81 ? -9.857 18.995 22.242 1.00 87.19 81 ARG A C 1
ATOM 605 O O . ARG A 1 81 ? -10.967 19.439 22.518 1.00 87.19 81 ARG A O 1
ATOM 612 N N . VAL A 1 82 ? -8.976 19.695 21.522 1.00 80.00 82 VAL A N 1
ATOM 613 C CA . VAL A 1 82 ? -9.243 21.029 20.951 1.00 80.00 82 VAL A CA 1
ATOM 614 C C . VAL A 1 82 ? -9.171 20.956 19.428 1.00 80.00 82 VAL A C 1
ATOM 616 O O . VAL A 1 82 ? -8.118 20.665 18.865 1.00 80.00 82 VAL A O 1
ATOM 619 N N . ARG A 1 83 ? -10.278 21.255 18.739 1.00 79.38 83 ARG A N 1
ATOM 620 C CA . ARG A 1 83 ? -10.329 21.281 17.268 1.00 79.38 83 ARG A CA 1
ATOM 621 C C . ARG A 1 83 ? -9.721 22.587 16.743 1.00 79.38 83 ARG A C 1
ATOM 623 O O . ARG A 1 83 ? -10.383 23.618 16.752 1.00 79.38 83 ARG A O 1
ATOM 630 N N . ARG A 1 84 ? -8.452 22.550 16.313 1.00 77.62 84 ARG A N 1
ATOM 631 C CA . ARG A 1 84 ? -7.731 23.722 15.767 1.00 77.62 84 ARG A CA 1
ATOM 632 C C . ARG A 1 84 ? -7.815 23.841 14.246 1.00 77.62 84 ARG A C 1
ATOM 634 O O . ARG A 1 84 ? -8.023 24.934 13.734 1.00 77.62 84 ARG A O 1
ATOM 641 N N . ARG A 1 85 ? -7.651 22.725 13.531 1.00 79.50 85 ARG A N 1
ATOM 642 C CA . ARG A 1 85 ? -7.745 22.640 12.067 1.00 79.50 85 ARG A CA 1
ATOM 643 C C . ARG A 1 85 ? -8.337 21.295 11.653 1.00 79.50 85 ARG A C 1
ATOM 645 O O . ARG A 1 85 ? -8.197 20.307 12.376 1.00 79.50 85 ARG A O 1
ATOM 652 N N . HIS A 1 86 ? -9.009 21.264 10.506 1.00 76.06 86 HIS A N 1
ATOM 653 C CA . HIS A 1 86 ? -9.502 20.021 9.914 1.00 76.06 86 HIS A CA 1
ATOM 654 C C . HIS A 1 86 ? -8.314 19.093 9.593 1.00 76.06 86 HIS A C 1
ATOM 656 O O . HIS A 1 86 ? -7.321 19.564 9.046 1.00 76.06 86 HIS A O 1
ATOM 662 N N . TRP A 1 87 ? -8.397 17.813 9.981 1.00 73.25 87 TRP A N 1
ATOM 663 C CA . TRP A 1 87 ? -7.308 16.813 9.882 1.00 73.25 87 TRP A CA 1
ATOM 664 C C . TRP A 1 87 ? -5.985 17.182 10.574 1.00 73.25 87 TRP A C 1
ATOM 666 O O . TRP A 1 87 ? -4.927 16.650 10.242 1.00 73.25 87 TRP A O 1
ATOM 676 N N . GLY A 1 88 ? -6.046 18.089 11.545 1.00 78.69 88 GLY A N 1
ATOM 677 C CA . GLY A 1 88 ? -4.881 18.495 12.315 1.00 78.69 88 GLY A CA 1
ATOM 678 C C . GLY A 1 88 ? -4.532 17.574 13.473 1.00 78.69 88 GLY A C 1
ATOM 679 O O . GLY A 1 88 ? -5.127 16.519 13.711 1.00 78.69 88 GLY A O 1
ATOM 680 N N . GLU A 1 89 ? -3.588 18.080 14.245 1.00 85.81 89 GLU A N 1
ATOM 681 C CA . GLU A 1 89 ? -3.036 17.461 15.424 1.00 85.81 89 GLU A CA 1
ATOM 682 C C . GLU A 1 89 ? -4.078 17.335 16.533 1.00 85.81 89 GLU A C 1
ATOM 684 O O . GLU A 1 89 ? -4.864 18.249 16.807 1.00 85.81 89 GLU A O 1
ATOM 689 N N . ARG A 1 90 ? -4.059 16.191 17.209 1.00 88.75 90 ARG A N 1
ATOM 690 C CA . ARG A 1 90 ? -4.995 15.838 18.271 1.00 88.75 90 ARG A CA 1
ATOM 691 C C . ARG A 1 90 ? -4.347 14.897 19.276 1.00 88.75 90 ARG A C 1
ATOM 693 O O . ARG A 1 90 ? -3.589 13.988 18.945 1.00 88.75 90 ARG A O 1
ATOM 700 N N . ASN A 1 91 ? -4.665 15.143 20.539 1.00 91.12 91 ASN A N 1
ATOM 701 C CA . ASN A 1 91 ? -4.318 14.272 21.657 1.00 91.12 91 ASN A CA 1
ATOM 702 C C . ASN A 1 91 ? -5.094 12.948 21.600 1.00 91.12 91 ASN A C 1
ATOM 704 O O . ASN A 1 91 ? -4.533 11.918 21.954 1.00 91.12 91 ASN A O 1
ATOM 708 N N . ILE A 1 92 ? -6.348 12.959 21.146 1.00 95.50 92 ILE A N 1
ATOM 709 C CA . ILE A 1 92 ? -7.155 11.759 20.921 1.00 95.50 92 ILE A CA 1
ATOM 710 C C . ILE A 1 92 ? -8.238 12.024 19.864 1.00 95.50 92 ILE A C 1
ATOM 712 O O . ILE A 1 92 ? -8.711 13.155 19.718 1.00 95.50 92 ILE A O 1
ATOM 716 N N . ASP A 1 93 ? -8.602 10.979 19.134 1.00 95.69 93 ASP A N 1
ATOM 717 C CA . ASP A 1 93 ? -9.681 10.899 18.151 1.00 95.69 93 ASP A CA 1
ATOM 718 C C . ASP A 1 93 ? -10.341 9.527 18.298 1.00 95.69 93 ASP A C 1
ATOM 720 O O . ASP A 1 93 ? -9.622 8.529 18.362 1.00 95.69 93 ASP A O 1
ATOM 724 N N . LEU A 1 94 ? -11.667 9.483 18.394 1.00 97.06 94 LEU A N 1
ATOM 725 C CA . LEU A 1 94 ? -12.474 8.276 18.512 1.00 97.06 94 LEU A CA 1
ATOM 726 C C . LEU A 1 94 ? -13.552 8.287 17.426 1.00 97.06 94 LEU A C 1
ATOM 728 O O . LEU A 1 94 ? -14.491 9.078 17.487 1.00 97.06 94 LEU A O 1
ATOM 732 N N . ASP A 1 95 ? -13.446 7.371 16.468 1.00 97.12 95 ASP A N 1
ATOM 733 C CA . ASP A 1 95 ? -14.389 7.256 15.355 1.00 97.12 95 ASP A CA 1
ATOM 734 C C . ASP A 1 95 ? -15.205 5.966 15.475 1.00 97.12 95 ASP A C 1
ATOM 736 O O . ASP A 1 95 ? -14.647 4.878 15.632 1.00 97.12 95 ASP A O 1
ATOM 740 N N . LEU A 1 96 ? -16.530 6.058 15.341 1.00 97.94 96 LEU A N 1
ATOM 741 C CA . LEU A 1 96 ? -17.391 4.883 15.205 1.00 97.94 96 LEU A CA 1
ATOM 742 C C . LEU A 1 96 ? -17.323 4.359 13.764 1.00 97.94 96 LEU A C 1
ATOM 744 O O . LEU A 1 96 ? -17.709 5.060 12.833 1.00 97.94 96 LEU A O 1
ATOM 748 N N . LEU A 1 97 ? -16.835 3.129 13.580 1.00 98.00 97 LEU A N 1
ATOM 749 C CA . LEU A 1 97 ? -16.602 2.537 12.259 1.00 98.00 97 LEU A CA 1
ATOM 750 C C . LEU A 1 97 ? -17.799 1.729 11.764 1.00 98.00 97 LEU A C 1
ATOM 752 O O . LEU A 1 97 ? -18.280 1.934 10.652 1.00 98.00 97 LEU A O 1
ATOM 756 N N . LEU A 1 98 ? -18.245 0.785 12.588 1.00 97.75 98 LEU A N 1
ATOM 757 C CA . LEU A 1 98 ? -19.281 -0.193 12.275 1.00 97.75 98 LEU A CA 1
ATOM 758 C C . LEU A 1 98 ? -20.150 -0.404 13.513 1.00 97.75 98 LEU A C 1
ATOM 760 O O . LEU A 1 98 ? -19.641 -0.404 14.636 1.00 97.75 98 LEU A O 1
ATOM 764 N N . TYR A 1 99 ? -21.443 -0.618 13.287 1.00 97.75 99 TYR A N 1
ATOM 765 C CA . TYR A 1 99 ? -22.410 -0.966 14.321 1.00 97.75 99 TYR A CA 1
ATOM 766 C C . TYR A 1 99 ? -23.348 -2.034 13.757 1.00 97.75 99 TYR A C 1
ATOM 768 O O . TYR A 1 99 ? -24.298 -1.713 13.043 1.00 97.75 99 TYR A O 1
ATOM 776 N N . ASP A 1 100 ? -23.054 -3.300 14.048 1.00 94.19 100 ASP A N 1
ATOM 777 C CA . ASP A 1 100 ? -23.718 -4.460 13.448 1.00 94.19 100 ASP A CA 1
ATOM 778 C C . ASP A 1 100 ? -23.824 -4.312 11.913 1.00 94.19 100 ASP A C 1
ATOM 780 O O . ASP A 1 100 ? -22.832 -4.045 11.234 1.00 94.19 100 ASP A O 1
ATOM 784 N N . ASP A 1 101 ? -25.028 -4.461 11.364 1.00 95.06 101 ASP A N 1
ATOM 785 C CA . ASP A 1 101 ? -25.381 -4.299 9.955 1.00 95.06 101 ASP A CA 1
ATOM 786 C C . ASP A 1 101 ? -26.024 -2.932 9.651 1.00 95.06 101 ASP A C 1
ATOM 788 O O . ASP A 1 101 ? -26.575 -2.721 8.567 1.00 95.06 101 ASP A O 1
ATOM 792 N N . ARG A 1 102 ? -25.971 -1.983 10.597 1.00 96.50 102 ARG A N 1
ATOM 793 C CA . ARG A 1 102 ? -26.643 -0.687 10.462 1.00 96.50 102 ARG A CA 1
ATOM 794 C C . ARG A 1 102 ? -25.998 0.162 9.372 1.00 96.50 102 ARG A C 1
ATOM 796 O O . ARG A 1 102 ? -24.784 0.358 9.335 1.00 96.50 102 ARG A O 1
ATOM 803 N N . VAL A 1 103 ? -26.858 0.744 8.539 1.00 97.62 103 VAL A N 1
ATOM 804 C CA . VAL A 1 103 ? -26.503 1.782 7.571 1.00 97.62 103 VAL A CA 1
ATOM 805 C C . VAL A 1 103 ? -27.255 3.052 7.948 1.00 97.62 103 VAL A C 1
ATOM 807 O O . VAL A 1 103 ? -28.485 3.074 7.900 1.00 97.62 103 VAL A O 1
ATOM 810 N N . LEU A 1 104 ? -26.523 4.087 8.359 1.00 97.12 104 LEU A N 1
ATOM 811 C CA . LEU A 1 104 ? -27.070 5.375 8.790 1.00 97.12 104 LEU A CA 1
ATOM 812 C C . LEU A 1 104 ? -26.467 6.506 7.958 1.00 97.12 104 LEU A C 1
ATOM 814 O O . LEU A 1 104 ? -25.257 6.544 7.744 1.00 97.12 104 LEU A O 1
ATOM 818 N N . ASP A 1 105 ? -27.308 7.449 7.544 1.00 96.62 105 ASP A N 1
ATOM 819 C CA . ASP A 1 105 ? -26.905 8.703 6.903 1.00 96.62 105 ASP A CA 1
ATOM 820 C C . ASP A 1 105 ? -27.625 9.862 7.601 1.00 96.62 105 ASP A C 1
ATOM 822 O O . ASP A 1 105 ? -28.639 10.381 7.134 1.00 96.62 105 ASP A O 1
ATOM 826 N N . LEU A 1 106 ? -27.147 10.192 8.800 1.00 94.62 106 LEU A N 1
ATOM 827 C CA . LEU A 1 106 ? -27.639 11.297 9.618 1.00 94.62 106 LEU A CA 1
ATOM 828 C C . LEU A 1 106 ? -26.688 12.501 9.484 1.00 94.62 106 LEU A C 1
ATOM 830 O O . LEU A 1 106 ? -25.515 12.316 9.146 1.00 94.62 106 LEU A O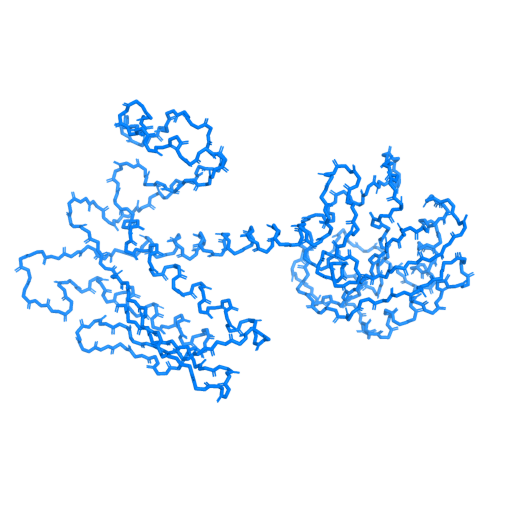 1
ATOM 834 N N . PRO A 1 107 ? -27.143 13.736 9.782 1.00 92.25 107 PRO A N 1
ATOM 835 C CA . PRO A 1 107 ? -26.303 14.934 9.684 1.00 92.25 107 PRO A CA 1
ATOM 836 C C . PRO A 1 107 ? -24.978 14.833 10.454 1.00 92.25 107 PRO A C 1
ATOM 838 O O . PRO A 1 107 ? -23.944 15.254 9.940 1.00 92.25 107 PRO A O 1
ATOM 841 N N . ASP A 1 108 ? -25.015 14.225 11.642 1.00 90.00 108 ASP A N 1
ATOM 842 C CA . ASP A 1 108 ? -23.869 14.131 12.554 1.00 90.00 108 ASP A CA 1
ATOM 843 C C . ASP A 1 108 ? -23.283 12.711 12.669 1.00 90.00 108 ASP A C 1
ATOM 845 O O . ASP A 1 108 ? -22.267 12.521 13.333 1.00 90.00 108 ASP A O 1
ATOM 849 N N . LEU A 1 109 ? -23.898 11.705 12.031 1.00 95.75 109 LEU A N 1
ATOM 850 C CA . LEU A 1 109 ? -23.470 10.305 12.112 1.00 95.75 109 LEU A CA 1
ATOM 851 C C . LEU A 1 109 ? -23.697 9.575 10.788 1.00 95.75 109 LEU A C 1
ATOM 853 O O . LEU A 1 109 ? -24.828 9.433 10.326 1.00 95.75 109 LEU A O 1
ATOM 857 N N . LYS A 1 110 ? -22.617 9.033 10.224 1.00 97.12 110 LYS A N 1
ATOM 858 C CA . LYS A 1 110 ? -22.666 8.160 9.049 1.00 97.12 110 LYS A CA 1
ATOM 859 C C . LYS A 1 110 ? -22.079 6.803 9.391 1.00 97.12 110 LYS A C 1
ATOM 861 O O . LYS A 1 110 ? -20.937 6.740 9.842 1.00 97.12 110 LYS A O 1
ATOM 866 N N . LEU A 1 111 ? -22.860 5.746 9.177 1.00 96.88 111 LEU A N 1
ATOM 867 C CA . LEU A 1 111 ? -22.445 4.363 9.391 1.00 96.88 111 LEU A CA 1
ATOM 868 C C . LEU A 1 111 ? -22.703 3.514 8.145 1.00 96.88 111 LEU A C 1
ATOM 870 O O . LEU A 1 111 ? -23.789 3.612 7.572 1.00 96.88 111 LEU A O 1
ATOM 874 N N . PRO A 1 112 ? -21.763 2.640 7.754 1.00 97.38 112 PRO A N 1
ATOM 875 C CA . PRO A 1 112 ? -20.364 2.575 8.195 1.00 97.38 112 PRO A CA 1
ATOM 876 C C . PRO A 1 112 ? -19.621 3.900 8.021 1.00 97.38 112 PRO A C 1
ATOM 878 O O . PRO A 1 112 ? -20.054 4.745 7.235 1.00 97.38 112 PRO A O 1
ATOM 881 N N . HIS A 1 113 ? -18.513 4.090 8.742 1.00 97.06 113 HIS A N 1
ATOM 882 C CA . HIS A 1 113 ? -17.709 5.298 8.579 1.00 97.06 113 HIS A CA 1
ATOM 883 C C . HIS A 1 113 ? -17.336 5.459 7.089 1.00 97.06 113 HIS A C 1
ATOM 885 O O . HIS A 1 113 ? -16.713 4.562 6.517 1.00 97.06 113 HIS A O 1
ATOM 891 N N . PRO A 1 114 ? -17.661 6.598 6.448 1.00 94.75 114 PRO A N 1
ATOM 892 C CA . PRO A 1 114 ? -17.772 6.709 4.986 1.00 94.75 114 PRO A CA 1
ATOM 893 C C . PRO A 1 114 ? -16.470 6.466 4.214 1.00 94.75 114 PRO A C 1
ATOM 895 O O . PRO A 1 114 ? -16.496 6.180 3.018 1.00 94.75 114 PRO A O 1
ATOM 898 N N . ASP A 1 115 ? -15.336 6.614 4.894 1.00 93.94 115 ASP A N 1
ATOM 899 C CA . ASP A 1 115 ? -13.998 6.507 4.312 1.00 93.94 115 ASP A CA 1
ATOM 900 C C . ASP A 1 115 ? -13.152 5.385 4.946 1.00 93.94 115 ASP A C 1
ATOM 902 O O . ASP A 1 115 ? -11.939 5.323 4.754 1.00 93.94 115 ASP A O 1
ATOM 906 N N . MET A 1 116 ? -13.758 4.486 5.735 1.00 95.81 116 MET A N 1
ATOM 907 C CA . MET A 1 116 ? -12.995 3.418 6.400 1.00 95.81 116 MET A CA 1
ATOM 908 C C . MET A 1 116 ? -12.280 2.497 5.399 1.00 95.81 116 MET A C 1
ATOM 910 O O . MET A 1 116 ? -11.142 2.102 5.624 1.00 95.81 116 MET A O 1
ATOM 914 N N . GLN A 1 117 ? -12.905 2.229 4.251 1.00 95.12 117 GLN A N 1
ATOM 915 C CA . GLN A 1 117 ? -12.428 1.356 3.176 1.00 95.12 117 GLN A CA 1
ATOM 916 C C . GLN A 1 117 ? -11.189 1.877 2.422 1.00 95.12 117 GLN A C 1
ATOM 918 O O . GLN A 1 117 ? -10.624 1.166 1.587 1.00 95.12 117 GLN A O 1
ATOM 923 N N . ASN A 1 118 ? -10.776 3.121 2.677 1.00 94.25 118 ASN A N 1
ATOM 924 C CA . ASN A 1 118 ? -9.608 3.740 2.044 1.00 94.25 118 ASN A CA 1
ATOM 925 C C . ASN A 1 118 ? -8.476 4.032 3.041 1.00 94.25 118 ASN A C 1
ATOM 927 O O . ASN A 1 118 ? -7.447 4.586 2.653 1.00 94.25 118 ASN A O 1
ATOM 931 N N . ARG A 1 119 ? -8.643 3.676 4.321 1.00 94.81 119 ARG A N 1
ATOM 932 C CA . ARG A 1 119 ? -7.709 4.025 5.398 1.00 94.81 119 ARG A CA 1
ATOM 933 C C . ARG A 1 119 ? -6.983 2.788 5.908 1.00 94.81 119 ARG A C 1
ATOM 935 O O . ARG A 1 119 ? -7.568 1.968 6.611 1.00 94.81 119 ARG A O 1
ATOM 942 N N . ALA A 1 120 ? -5.686 2.692 5.611 1.00 93.88 120 ALA A N 1
ATOM 943 C CA . ALA A 1 120 ? -4.844 1.587 6.080 1.00 93.88 120 ALA A CA 1
ATOM 944 C C . ALA A 1 120 ? -4.815 1.512 7.614 1.00 93.88 120 ALA A C 1
ATOM 946 O O . ALA A 1 120 ? -5.079 0.459 8.176 1.00 93.88 120 ALA A O 1
ATOM 947 N N . PHE A 1 121 ? -4.668 2.662 8.285 1.00 95.00 121 PHE A N 1
ATOM 948 C CA . PHE A 1 121 ? -4.677 2.764 9.751 1.00 95.00 121 PHE A CA 1
ATOM 949 C C . PHE A 1 121 ? -6.006 2.363 10.421 1.00 95.00 121 PHE A C 1
ATOM 951 O O . PHE A 1 121 ? -6.073 2.298 11.646 1.00 95.00 121 PHE A O 1
ATOM 958 N N . VAL A 1 122 ? -7.058 2.112 9.634 1.00 97.25 122 VAL A N 1
ATOM 959 C CA . VAL A 1 122 ? -8.336 1.551 10.090 1.00 97.25 122 VAL A CA 1
ATOM 960 C C . VAL A 1 122 ? -8.444 0.081 9.694 1.00 97.25 122 VAL A C 1
ATOM 962 O O . VAL A 1 122 ? -8.721 -0.763 10.542 1.00 97.25 122 VAL A O 1
ATOM 965 N N . LEU A 1 123 ? -8.238 -0.234 8.412 1.00 97.50 123 LEU A N 1
ATOM 966 C CA . LEU A 1 123 ? -8.445 -1.584 7.887 1.00 97.50 123 LEU A CA 1
ATOM 967 C C . LEU A 1 123 ? -7.425 -2.595 8.402 1.00 97.50 123 LEU A C 1
ATOM 969 O O . LEU A 1 123 ? -7.820 -3.717 8.686 1.00 97.50 123 LEU A O 1
ATOM 973 N N . GLU A 1 124 ? -6.159 -2.216 8.555 1.00 96.12 124 GLU A N 1
ATOM 974 C CA . GLU A 1 124 ? -5.111 -3.106 9.063 1.00 96.12 124 GLU A CA 1
ATOM 975 C C . GLU A 1 124 ? -5.414 -3.594 10.496 1.00 96.12 124 GLU A C 1
ATOM 977 O O . GLU A 1 124 ? -5.565 -4.806 10.693 1.00 96.12 124 GLU A O 1
ATOM 982 N N . PRO A 1 125 ? -5.618 -2.712 11.500 1.00 97.69 125 PRO A N 1
ATOM 983 C CA . PRO A 1 125 ? -5.981 -3.160 12.843 1.00 97.69 125 PRO A CA 1
ATOM 984 C C . PRO A 1 125 ? -7.366 -3.824 12.900 1.00 97.69 125 PRO A C 1
ATOM 986 O O . PRO A 1 125 ? -7.546 -4.771 13.667 1.00 97.69 125 PRO A O 1
ATOM 989 N N . LEU A 1 126 ? -8.341 -3.390 12.090 1.00 98.00 126 LEU A N 1
ATOM 990 C CA . LEU A 1 126 ? -9.658 -4.035 12.037 1.00 98.00 126 LEU A CA 1
ATOM 991 C C . LEU A 1 126 ? -9.566 -5.470 11.499 1.00 98.00 126 LEU A C 1
ATOM 993 O O . LEU A 1 126 ? -10.122 -6.382 12.107 1.00 98.00 126 LEU A O 1
ATOM 997 N N . ALA A 1 127 ? -8.849 -5.684 10.394 1.00 97.44 127 ALA A N 1
ATOM 998 C CA . ALA A 1 127 ? -8.651 -7.003 9.801 1.00 97.44 127 ALA A CA 1
ATOM 999 C C . ALA A 1 127 ? -7.855 -7.936 10.727 1.00 97.44 127 ALA A C 1
ATOM 1001 O O . ALA A 1 127 ? -8.095 -9.139 10.717 1.00 97.44 127 ALA A O 1
ATOM 1002 N N . CYS A 1 128 ? -6.969 -7.391 11.568 1.00 96.38 128 CYS A N 1
ATOM 1003 C CA . CYS A 1 128 ? -6.239 -8.156 12.579 1.00 96.38 128 CYS A CA 1
ATOM 1004 C C . CYS A 1 128 ? -7.170 -8.784 13.634 1.00 96.38 128 CYS A C 1
ATOM 1006 O O . CYS A 1 128 ? -7.003 -9.950 13.988 1.00 96.38 128 CYS A O 1
ATOM 1008 N N . ILE A 1 129 ? -8.161 -8.035 14.136 1.00 97.62 129 ILE A N 1
ATOM 1009 C CA . ILE A 1 129 ? -9.038 -8.512 15.224 1.00 97.62 129 ILE A CA 1
ATOM 1010 C C . ILE A 1 129 ? -10.377 -9.078 14.748 1.00 97.62 129 ILE A C 1
ATOM 1012 O O . ILE A 1 129 ? -11.036 -9.803 15.493 1.00 97.62 129 ILE A O 1
ATOM 1016 N N . ALA A 1 130 ? -10.809 -8.719 13.542 1.00 97.25 130 ALA A N 1
ATOM 1017 C CA . ALA A 1 130 ? -12.104 -9.089 12.989 1.00 97.25 130 ALA A CA 1
ATOM 1018 C C . ALA 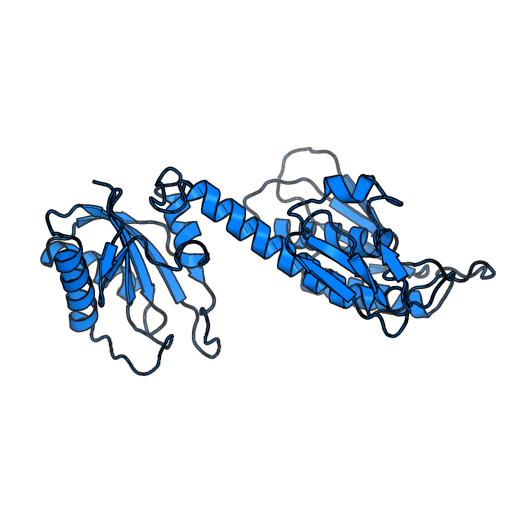A 1 130 ? -12.066 -9.165 11.451 1.00 97.25 130 ALA A C 1
ATOM 1020 O O . ALA A 1 130 ? -12.763 -8.399 10.779 1.00 97.25 130 ALA A O 1
ATOM 1021 N N . PRO A 1 131 ? -11.288 -10.100 10.871 1.00 97.56 131 PRO A N 1
ATOM 1022 C CA . PRO A 1 131 ? -11.151 -10.229 9.419 1.00 97.56 131 PRO A CA 1
ATOM 1023 C C . PRO A 1 131 ? -12.487 -10.496 8.715 1.00 97.56 131 PRO A C 1
ATOM 1025 O O . PRO A 1 131 ? -12.669 -10.048 7.585 1.00 97.56 131 PRO A O 1
ATOM 1028 N N . ASP A 1 132 ? -13.428 -11.154 9.398 1.00 97.50 132 ASP A N 1
ATOM 1029 C CA . ASP A 1 132 ? -14.749 -11.523 8.876 1.00 97.50 132 ASP A CA 1
ATOM 1030 C C . ASP A 1 132 ? -15.826 -10.445 9.080 1.00 97.50 132 ASP A C 1
ATOM 1032 O O . ASP A 1 132 ? -16.965 -10.629 8.652 1.00 97.50 132 ASP A O 1
ATOM 1036 N N . ALA A 1 133 ? -15.507 -9.312 9.723 1.00 96.75 133 ALA A N 1
ATOM 1037 C CA . ALA A 1 133 ? -16.468 -8.224 9.900 1.00 96.75 133 ALA A CA 1
ATOM 1038 C C . ALA A 1 133 ? -16.915 -7.690 8.533 1.00 96.75 133 ALA A C 1
ATOM 1040 O O . ALA A 1 133 ? -16.087 -7.266 7.728 1.00 96.75 133 ALA A O 1
ATOM 1041 N N . VAL A 1 134 ? -18.220 -7.712 8.261 1.00 97.25 134 VAL A N 1
ATOM 1042 C CA . VAL A 1 134 ? -18.771 -7.328 6.957 1.00 97.25 134 VAL A CA 1
ATOM 1043 C C . VAL A 1 134 ? -19.102 -5.842 6.944 1.00 97.25 134 VAL A C 1
ATOM 1045 O O . VAL A 1 134 ? -19.807 -5.345 7.815 1.00 97.25 134 VA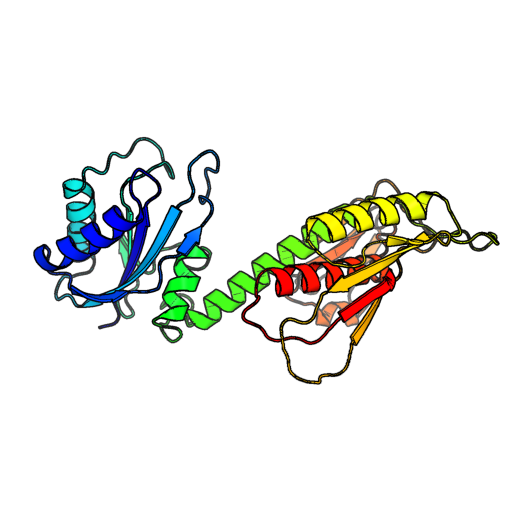L A O 1
ATOM 1048 N N . HIS A 1 135 ? -18.646 -5.137 5.914 1.00 97.62 135 HIS A N 1
ATOM 1049 C CA . HIS A 1 135 ? -19.083 -3.779 5.628 1.00 97.62 135 HIS A CA 1
ATOM 1050 C C . HIS A 1 135 ? -20.495 -3.816 5.005 1.00 97.62 135 HIS A C 1
ATOM 1052 O O . HIS A 1 135 ? -20.616 -4.225 3.847 1.00 97.62 135 HIS A O 1
ATOM 1058 N N . PRO A 1 136 ? -21.562 -3.346 5.682 1.00 96.69 136 PRO A N 1
ATOM 1059 C CA . PRO A 1 136 ? -22.950 -3.572 5.253 1.00 96.69 136 PRO A CA 1
ATOM 1060 C C . PRO A 1 136 ? -23.311 -2.948 3.896 1.00 96.69 136 PRO A C 1
ATOM 1062 O O . PRO A 1 136 ? -24.144 -3.491 3.183 1.00 96.69 136 PRO A O 1
ATOM 1065 N N . VAL A 1 137 ? -22.658 -1.848 3.493 1.00 96.88 137 VAL A N 1
ATOM 1066 C CA . VAL A 1 137 ? -22.880 -1.237 2.162 1.00 96.88 137 VAL A CA 1
ATOM 1067 C C . VAL A 1 137 ? -22.119 -1.950 1.035 1.00 96.88 137 VAL A C 1
ATOM 1069 O O . VAL A 1 137 ? -22.656 -2.119 -0.054 1.00 96.88 137 VAL A O 1
ATOM 1072 N N . LEU A 1 138 ? -20.866 -2.357 1.267 1.00 96.69 138 LEU A N 1
ATOM 1073 C CA . LEU A 1 138 ? -20.009 -2.949 0.232 1.00 96.69 138 LEU A CA 1
ATOM 1074 C C . LEU A 1 138 ? -20.172 -4.471 0.129 1.00 96.69 138 LEU A C 1
ATOM 1076 O O . LEU A 1 138 ? -19.752 -5.055 -0.865 1.00 96.69 138 LEU A O 1
ATOM 1080 N N . GLY A 1 139 ? -20.724 -5.119 1.159 1.00 97.12 139 GLY A N 1
ATOM 1081 C CA . GLY A 1 139 ? -20.856 -6.575 1.235 1.00 97.12 139 GLY A CA 1
ATOM 1082 C C . GLY A 1 139 ? -19.520 -7.320 1.328 1.00 97.12 139 GLY A C 1
ATOM 1083 O O . GLY A 1 139 ? -19.472 -8.521 1.079 1.00 97.12 139 GLY A O 1
ATOM 1084 N N . LYS A 1 140 ? -18.427 -6.622 1.660 1.00 97.56 140 LYS A N 1
ATOM 1085 C CA . LYS A 1 140 ? -17.068 -7.178 1.747 1.00 97.56 140 LYS A CA 1
ATOM 1086 C C . LYS A 1 140 ? -16.616 -7.281 3.195 1.00 97.56 140 LYS A C 1
ATOM 1088 O O . LYS A 1 140 ? -16.965 -6.429 4.012 1.00 97.56 140 LYS A O 1
ATOM 1093 N N . THR A 1 141 ? -15.817 -8.299 3.498 1.00 98.06 141 THR A N 1
ATOM 1094 C CA . THR A 1 141 ? -15.204 -8.447 4.821 1.00 98.06 141 THR A CA 1
ATOM 1095 C C . THR A 1 141 ? -14.062 -7.447 5.014 1.00 98.06 141 THR A C 1
ATOM 1097 O O . THR A 1 141 ? -13.450 -7.004 4.037 1.00 98.06 141 THR A O 1
ATOM 1100 N N . ALA A 1 142 ? -13.737 -7.106 6.262 1.00 97.69 142 ALA A N 1
ATOM 1101 C CA . ALA A 1 142 ? -12.606 -6.244 6.594 1.00 97.69 142 ALA A CA 1
ATOM 1102 C C . ALA A 1 142 ? -11.288 -6.795 6.028 1.00 97.69 142 ALA A C 1
ATOM 1104 O O . ALA A 1 142 ? -10.505 -6.030 5.471 1.00 97.69 142 ALA A O 1
ATOM 1105 N N . GLY A 1 143 ? -11.085 -8.117 6.080 1.00 97.75 143 GLY A N 1
ATOM 1106 C CA . GLY A 1 143 ? -9.927 -8.774 5.470 1.00 97.75 143 GLY A CA 1
ATOM 1107 C C . GLY A 1 143 ? -9.866 -8.591 3.950 1.00 97.75 143 GLY A C 1
ATOM 1108 O O . GLY A 1 143 ? -8.808 -8.282 3.409 1.00 97.75 143 GLY A O 1
ATOM 1109 N N . THR A 1 144 ? -11.007 -8.692 3.260 1.00 98.06 144 THR A N 1
ATOM 1110 C CA . THR A 1 144 ? -11.080 -8.455 1.806 1.00 98.06 144 THR A CA 1
ATOM 1111 C C . THR A 1 144 ? -10.780 -6.995 1.471 1.00 98.06 144 THR A C 1
ATOM 1113 O O . THR A 1 144 ? -9.982 -6.712 0.581 1.00 98.06 144 THR A O 1
ATOM 1116 N N . LEU A 1 145 ? -11.384 -6.053 2.203 1.00 97.94 145 LEU A N 1
ATOM 1117 C CA . LEU A 1 145 ? -11.149 -4.620 2.009 1.00 97.94 145 LEU A CA 1
ATOM 1118 C C . LEU A 1 145 ? -9.686 -4.244 2.259 1.00 97.94 145 LEU A C 1
ATOM 1120 O O . LEU A 1 145 ? -9.136 -3.418 1.530 1.00 97.94 145 LEU A O 1
ATOM 1124 N N . TRP A 1 146 ? -9.060 -4.852 3.270 1.00 97.12 146 TRP A N 1
ATOM 1125 C CA . TRP A 1 146 ? -7.649 -4.649 3.566 1.00 97.12 146 TRP A CA 1
ATOM 1126 C C . TRP A 1 146 ? -6.757 -5.124 2.417 1.00 97.12 146 TRP A C 1
ATOM 1128 O O . TRP A 1 146 ? -5.974 -4.331 1.895 1.00 97.12 146 TRP A O 1
ATOM 1138 N N . ALA A 1 147 ? -6.948 -6.360 1.946 1.00 95.00 147 ALA A N 1
ATOM 1139 C CA . ALA A 1 147 ? -6.192 -6.907 0.821 1.00 95.00 147 ALA A CA 1
ATOM 1140 C C . ALA A 1 147 ? -6.346 -6.056 -0.456 1.00 95.00 147 ALA A C 1
ATOM 1142 O O . ALA A 1 147 ? -5.366 -5.753 -1.137 1.00 95.00 147 ALA A O 1
ATOM 1143 N N . GLU A 1 148 ? -7.565 -5.595 -0.757 1.00 95.06 148 GLU A N 1
ATOM 1144 C CA . GLU A 1 148 ? -7.825 -4.706 -1.895 1.00 95.06 148 GLU A CA 1
ATOM 1145 C C . GLU A 1 148 ? -7.159 -3.331 -1.739 1.00 95.06 148 GLU A C 1
ATOM 1147 O O . GLU A 1 148 ? -6.722 -2.731 -2.724 1.00 95.06 148 GLU A O 1
ATOM 1152 N N . LEU A 1 149 ? -7.083 -2.787 -0.520 1.00 94.69 149 LEU A N 1
ATOM 1153 C CA . LEU A 1 149 ? -6.366 -1.538 -0.271 1.00 94.69 149 LEU A CA 1
ATOM 1154 C C . LEU A 1 149 ? -4.855 -1.718 -0.460 1.00 94.69 149 LEU A C 1
ATOM 1156 O O . LEU A 1 149 ? -4.244 -0.897 -1.144 1.00 94.69 149 LEU A O 1
ATOM 1160 N N . GLN A 1 150 ? -4.273 -2.794 0.073 1.00 91.94 150 GLN A N 1
ATOM 1161 C CA . GLN A 1 150 ? -2.856 -3.114 -0.122 1.00 91.94 150 GLN A CA 1
ATOM 1162 C C . GLN A 1 150 ? -2.525 -3.271 -1.609 1.00 91.94 150 GLN A C 1
ATOM 1164 O O . GLN A 1 150 ? -1.560 -2.683 -2.097 1.00 91.94 150 GLN A O 1
ATOM 1169 N N . GLN A 1 151 ? -3.365 -3.989 -2.360 1.00 91.50 151 GLN A N 1
ATOM 1170 C CA . GLN A 1 151 ? -3.183 -4.159 -3.799 1.00 91.50 151 GLN A CA 1
ATOM 1171 C C . GLN A 1 151 ? -3.236 -2.820 -4.548 1.00 91.50 151 GLN A C 1
ATOM 1173 O O . GLN A 1 151 ? -2.394 -2.565 -5.410 1.00 91.50 151 GLN A O 1
ATOM 1178 N N . ARG A 1 152 ? -4.185 -1.936 -4.205 1.00 91.06 152 ARG A N 1
ATOM 1179 C CA . ARG A 1 152 ? -4.266 -0.583 -4.783 1.00 91.06 152 ARG A CA 1
ATOM 1180 C C . ARG A 1 152 ? -3.011 0.237 -4.481 1.00 91.06 152 ARG A C 1
ATOM 1182 O O . ARG A 1 152 ? -2.467 0.860 -5.385 1.00 91.06 152 ARG A O 1
ATOM 1189 N N . GLN A 1 153 ? -2.529 0.218 -3.240 1.00 90.31 153 GLN A N 1
ATOM 1190 C CA . GLN A 1 153 ? -1.317 0.943 -2.844 1.00 90.31 153 GLN A CA 1
ATOM 1191 C C . GLN A 1 153 ? -0.068 0.418 -3.563 1.00 90.31 153 GLN A C 1
ATOM 1193 O O . GLN A 1 153 ? 0.749 1.210 -4.034 1.00 90.31 153 GLN A O 1
ATOM 1198 N N . LEU A 1 154 ? 0.057 -0.904 -3.700 1.00 91.00 154 LEU A N 1
ATOM 1199 C CA . LEU A 1 154 ? 1.144 -1.536 -4.443 1.00 91.00 154 LEU A CA 1
ATOM 1200 C C . LEU A 1 154 ? 1.113 -1.142 -5.928 1.00 91.00 154 LEU A C 1
ATOM 1202 O O . LEU A 1 154 ? 2.153 -0.817 -6.501 1.00 91.00 154 LEU A O 1
ATOM 1206 N N . ALA A 1 155 ? -0.076 -1.120 -6.537 1.00 91.06 155 ALA A N 1
ATOM 1207 C CA . ALA A 1 155 ? -0.256 -0.713 -7.927 1.00 91.06 155 ALA A CA 1
ATOM 1208 C C . ALA A 1 155 ? 0.115 0.762 -8.159 1.00 91.06 155 ALA A C 1
ATOM 1210 O O . ALA A 1 155 ? 0.802 1.064 -9.133 1.00 91.06 155 ALA A O 1
ATOM 1211 N N . GLU A 1 156 ? -0.273 1.678 -7.264 1.00 91.25 156 GLU A N 1
ATOM 1212 C CA . GLU A 1 156 ? 0.121 3.093 -7.371 1.00 91.25 156 GLU A CA 1
ATOM 1213 C C . GLU A 1 156 ? 1.637 3.280 -7.221 1.00 91.25 156 GLU A C 1
ATOM 1215 O O . GLU A 1 156 ? 2.243 3.996 -8.017 1.00 91.25 156 GLU A O 1
ATOM 1220 N N . ARG A 1 157 ? 2.275 2.579 -6.273 1.00 91.19 157 ARG A N 1
ATOM 1221 C CA . ARG A 1 157 ? 3.741 2.586 -6.124 1.00 91.19 157 ARG A CA 1
ATOM 1222 C C . ARG A 1 157 ? 4.444 2.086 -7.384 1.00 91.19 157 ARG A C 1
ATOM 1224 O O . ARG A 1 157 ? 5.413 2.690 -7.844 1.00 91.19 157 ARG A O 1
ATOM 1231 N N . MET A 1 158 ? 3.949 0.994 -7.965 1.00 92.81 158 MET A N 1
ATOM 1232 C CA . MET A 1 158 ? 4.474 0.458 -9.220 1.00 92.81 158 MET A CA 1
ATOM 1233 C C . MET A 1 158 ? 4.292 1.448 -10.376 1.00 92.81 158 MET A C 1
ATOM 1235 O O . MET A 1 158 ? 5.222 1.644 -11.153 1.00 92.81 158 MET A O 1
ATOM 1239 N N . LEU A 1 159 ? 3.138 2.115 -10.463 1.00 93.62 159 LEU A N 1
ATOM 1240 C CA . LEU A 1 159 ? 2.871 3.134 -11.475 1.00 93.62 159 LEU A CA 1
ATOM 1241 C C . LEU A 1 159 ? 3.795 4.350 -11.330 1.00 93.62 159 LEU A C 1
ATOM 1243 O O . LEU A 1 159 ? 4.298 4.852 -12.331 1.00 93.62 159 LEU A O 1
ATOM 1247 N N . GLU A 1 160 ? 4.046 4.826 -10.112 1.00 94.19 160 GLU A N 1
ATOM 1248 C CA . GLU A 1 160 ? 4.973 5.934 -9.859 1.00 94.19 160 GLU A CA 1
ATOM 1249 C C . GLU A 1 160 ? 6.412 5.567 -10.245 1.00 94.19 160 GLU A C 1
ATOM 1251 O O . GLU A 1 160 ? 7.105 6.339 -10.913 1.00 94.19 160 GLU A O 1
ATOM 1256 N N . ARG A 1 161 ? 6.855 4.356 -9.890 1.00 95.19 161 ARG A N 1
ATOM 1257 C CA . ARG A 1 161 ? 8.152 3.813 -10.312 1.00 95.19 161 ARG A CA 1
ATOM 1258 C C . ARG A 1 161 ? 8.244 3.722 -11.838 1.00 95.19 161 ARG A C 1
ATOM 1260 O O . ARG A 1 161 ? 9.211 4.216 -12.414 1.00 95.19 161 ARG A O 1
ATOM 1267 N N . PHE A 1 162 ? 7.210 3.192 -12.489 1.00 95.75 162 PHE A N 1
ATOM 1268 C CA . PHE A 1 162 ? 7.145 3.076 -13.945 1.00 95.75 162 PHE A CA 1
ATOM 1269 C C . PHE A 1 162 ? 7.204 4.445 -14.614 1.00 95.75 162 PHE A C 1
ATOM 1271 O O . PHE A 1 162 ? 8.037 4.657 -15.490 1.00 95.75 162 PHE A O 1
ATOM 1278 N N . ARG A 1 163 ? 6.422 5.417 -14.125 1.00 95.19 163 ARG A N 1
ATOM 1279 C CA . ARG A 1 163 ? 6.480 6.815 -14.573 1.00 95.19 163 ARG A CA 1
ATOM 1280 C C . ARG A 1 163 ? 7.892 7.382 -14.510 1.00 95.19 163 ARG A C 1
ATOM 1282 O O . ARG A 1 163 ? 8.280 8.059 -15.446 1.00 95.19 163 ARG A O 1
ATOM 1289 N N . ARG A 1 164 ? 8.669 7.113 -13.458 1.00 94.75 164 ARG A N 1
ATOM 1290 C CA . ARG A 1 164 ? 10.066 7.576 -13.381 1.00 94.75 164 ARG A CA 1
ATOM 1291 C C . ARG A 1 164 ? 10.962 6.874 -14.400 1.00 94.75 164 ARG A C 1
ATOM 1293 O O . ARG A 1 164 ? 11.756 7.535 -15.060 1.00 94.75 164 ARG A O 1
ATOM 1300 N N . TYR A 1 165 ? 10.844 5.556 -14.540 1.00 95.19 165 TYR A N 1
ATOM 1301 C CA . TYR A 1 165 ? 11.737 4.774 -15.401 1.00 95.19 165 TYR A CA 1
ATOM 1302 C C . TYR A 1 165 ? 11.521 5.025 -16.892 1.00 95.19 165 TYR A C 1
ATOM 1304 O O . TYR A 1 165 ? 12.499 5.026 -17.645 1.00 95.19 165 TYR A O 1
ATOM 1312 N N . VAL A 1 166 ? 10.276 5.248 -17.323 1.00 94.50 166 VAL A N 1
ATOM 1313 C CA . VAL A 1 166 ? 9.986 5.553 -18.731 1.00 94.50 166 VAL A CA 1
ATOM 1314 C C . VAL A 1 166 ? 10.508 6.927 -19.136 1.00 94.50 166 VAL A C 1
ATOM 1316 O O . VAL A 1 166 ? 10.852 7.112 -20.285 1.00 94.50 166 VAL A O 1
ATOM 1319 N N . GLN A 1 167 ? 10.672 7.872 -18.206 1.00 93.81 167 GLN A N 1
ATOM 1320 C CA . GLN A 1 167 ? 11.251 9.190 -18.513 1.00 93.81 167 GLN A CA 1
ATOM 1321 C C . GLN A 1 167 ? 12.762 9.146 -18.779 1.00 93.81 167 GLN A C 1
ATOM 1323 O O . GLN A 1 167 ? 13.351 10.170 -19.116 1.00 93.81 167 GLN A O 1
ATOM 1328 N N . VAL A 1 168 ? 13.411 7.990 -18.596 1.00 94.38 168 VAL A N 1
ATOM 1329 C CA . VAL A 1 168 ? 14.846 7.819 -18.834 1.00 94.38 168 VAL A CA 1
ATOM 1330 C C . VAL A 1 168 ? 15.064 7.120 -20.181 1.00 94.38 168 VAL A C 1
ATOM 1332 O O . VAL A 1 168 ? 14.781 5.919 -20.273 1.00 94.38 168 VAL A O 1
ATOM 1335 N N . PRO A 1 169 ? 15.615 7.826 -21.189 1.00 94.12 169 PRO A N 1
ATOM 1336 C CA . PRO A 1 169 ? 15.924 7.259 -22.498 1.00 94.12 169 PRO A CA 1
ATOM 1337 C C . PRO A 1 169 ? 16.910 6.094 -22.384 1.00 94.12 169 PRO A C 1
ATOM 1339 O O . PRO A 1 169 ? 17.987 6.241 -21.800 1.00 94.12 169 PRO A O 1
ATOM 1342 N N . THR A 1 170 ? 16.564 4.939 -22.951 1.00 93.69 170 THR A N 1
ATOM 1343 C CA . THR A 1 170 ? 17.410 3.735 -22.931 1.00 93.69 170 THR A CA 1
ATOM 1344 C C . THR A 1 170 ? 17.434 2.972 -24.251 1.00 93.69 170 THR A C 1
ATOM 1346 O O . THR A 1 170 ? 17.827 1.806 -24.259 1.00 93.69 170 THR A O 1
ATOM 1349 N N . ALA A 1 171 ? 17.054 3.599 -25.369 1.00 94.00 171 ALA A N 1
ATOM 1350 C CA . ALA A 1 171 ? 17.060 2.901 -26.647 1.00 94.00 171 ALA A CA 1
ATOM 1351 C C . ALA A 1 171 ? 18.459 2.368 -26.989 1.00 94.00 171 ALA A C 1
ATOM 1353 O O . ALA A 1 171 ? 19.477 3.055 -26.809 1.00 94.00 171 ALA A O 1
ATOM 1354 N N . SER A 1 172 ? 18.483 1.125 -27.447 1.00 93.06 172 SER A N 1
ATOM 1355 C CA . SER A 1 172 ? 19.686 0.439 -27.894 1.00 93.06 172 SER A CA 1
ATOM 1356 C C . SER A 1 172 ? 20.185 0.993 -29.233 1.00 93.06 172 SER A C 1
ATOM 1358 O O . SER A 1 172 ? 19.461 1.683 -29.953 1.00 93.06 172 SER A O 1
ATOM 1360 N N . ASP A 1 173 ? 21.440 0.702 -29.564 1.00 93.25 173 ASP A N 1
ATOM 1361 C CA . ASP A 1 173 ? 22.002 0.942 -30.895 1.00 93.25 173 ASP A CA 1
ATOM 1362 C C . ASP A 1 173 ? 22.375 -0.411 -31.522 1.00 93.25 173 ASP A C 1
ATOM 1364 O O . ASP A 1 173 ? 23.321 -1.049 -31.045 1.00 93.25 173 ASP A O 1
ATOM 1368 N N . PRO A 1 174 ? 21.639 -0.880 -32.549 1.00 91.31 174 PRO A N 1
ATOM 1369 C CA . PRO A 1 174 ? 21.858 -2.196 -33.145 1.00 91.31 174 PRO A CA 1
ATOM 1370 C C . PRO A 1 174 ? 23.178 -2.299 -33.922 1.00 91.31 174 PRO A C 1
ATOM 1372 O O . PRO A 1 174 ? 23.646 -3.412 -34.160 1.00 91.31 174 PRO A O 1
ATOM 1375 N N . ASP A 1 175 ? 23.786 -1.169 -34.297 1.00 93.75 175 ASP A N 1
ATOM 1376 C CA . ASP A 1 175 ? 25.060 -1.129 -35.020 1.00 93.75 175 ASP A CA 1
ATOM 1377 C C . ASP A 1 175 ? 26.268 -1.047 -34.065 1.00 93.75 175 ASP A C 1
ATOM 1379 O O . ASP A 1 175 ? 27.426 -1.153 -34.486 1.00 93.75 175 ASP A O 1
ATOM 1383 N N . SER A 1 176 ? 26.017 -0.875 -32.763 1.00 93.12 176 SER A N 1
ATOM 1384 C CA . SER A 1 176 ? 27.053 -0.746 -31.743 1.00 93.12 176 SER A CA 1
ATOM 1385 C C . SER A 1 176 ? 27.650 -2.098 -31.353 1.00 93.12 176 SER A C 1
ATOM 1387 O O . SER A 1 176 ? 26.954 -3.082 -31.115 1.00 93.12 176 SER A O 1
ATOM 1389 N N . THR A 1 177 ? 28.974 -2.133 -31.205 1.00 91.81 177 THR A N 1
ATOM 1390 C CA . THR A 1 177 ? 29.703 -3.274 -30.624 1.00 91.81 177 THR A CA 1
ATOM 1391 C C . THR A 1 177 ? 30.058 -3.054 -29.150 1.00 91.81 177 THR A C 1
ATOM 1393 O O . THR A 1 177 ? 30.825 -3.834 -28.582 1.00 91.81 177 THR A O 1
ATOM 1396 N N . ALA A 1 178 ? 29.594 -1.951 -28.554 1.00 91.50 178 ALA A N 1
ATOM 1397 C CA . ALA A 1 178 ? 29.849 -1.605 -27.162 1.00 91.50 178 ALA A CA 1
ATOM 1398 C C . ALA A 1 178 ? 28.817 -2.246 -26.221 1.00 91.50 178 ALA A C 1
ATOM 1400 O O . ALA A 1 178 ? 27.695 -2.558 -26.617 1.00 91.50 178 ALA A O 1
ATOM 1401 N N . PHE A 1 179 ? 29.202 -2.412 -24.954 1.00 90.19 179 PHE A N 1
ATOM 1402 C CA . PHE A 1 179 ? 28.334 -2.922 -23.893 1.00 90.19 179 PHE A CA 1
ATOM 1403 C C . PHE A 1 179 ? 28.403 -1.960 -22.696 1.00 90.19 179 PHE A C 1
ATOM 1405 O O . PHE A 1 179 ? 29.452 -1.899 -22.050 1.00 90.19 179 PHE A O 1
ATOM 1412 N N . PRO A 1 180 ? 27.341 -1.186 -22.409 1.00 93.50 180 PRO A N 1
ATOM 1413 C CA . PRO A 1 180 ? 26.059 -1.146 -23.121 1.00 93.50 180 PRO A CA 1
ATOM 1414 C C . PRO A 1 180 ? 26.175 -0.488 -24.511 1.00 93.50 180 PRO A C 1
ATOM 1416 O O . PRO A 1 180 ? 27.140 0.224 -24.790 1.00 93.50 180 PRO A O 1
ATOM 1419 N N . SER A 1 181 ? 25.190 -0.729 -25.383 1.00 94.00 181 SER A N 1
ATOM 1420 C CA . SER A 1 181 ? 25.199 -0.248 -26.776 1.00 94.00 181 SER A CA 1
ATOM 1421 C C . SER A 1 181 ? 25.207 1.281 -26.901 1.00 94.00 181 SER A C 1
ATOM 1423 O O . SER A 1 181 ? 25.789 1.815 -27.844 1.00 94.00 181 SER A O 1
ATOM 1425 N N . THR A 1 182 ? 24.610 1.987 -25.933 1.00 93.38 182 THR A N 1
ATOM 1426 C CA . THR A 1 182 ? 24.545 3.448 -25.853 1.00 93.38 182 THR A CA 1
ATOM 1427 C C . THR A 1 182 ? 24.848 3.942 -24.437 1.00 93.38 182 THR A C 1
ATOM 1429 O O . THR A 1 182 ? 24.495 3.319 -23.435 1.00 93.38 182 THR A O 1
ATOM 1432 N N . GLU A 1 183 ? 25.462 5.123 -24.317 1.00 93.25 183 GLU A N 1
ATOM 1433 C CA . GLU A 1 183 ? 25.768 5.709 -23.002 1.00 93.25 183 GLU A CA 1
ATOM 1434 C C . GLU A 1 183 ? 24.510 6.105 -22.213 1.00 93.25 183 GLU A C 1
ATOM 1436 O O . GLU A 1 183 ? 24.536 6.122 -20.979 1.00 93.25 183 GLU A O 1
ATOM 1441 N N . LYS A 1 184 ? 23.391 6.392 -22.896 1.00 92.50 184 LYS A N 1
ATOM 1442 C CA . LYS A 1 184 ? 22.125 6.758 -22.238 1.00 92.50 184 LYS A CA 1
ATOM 1443 C C . LYS A 1 184 ? 21.553 5.620 -21.387 1.00 92.50 184 LYS A C 1
ATOM 1445 O O . LYS A 1 184 ? 21.001 5.890 -20.322 1.00 92.50 184 LYS A O 1
ATOM 1450 N N . GLN A 1 185 ? 21.811 4.359 -21.752 1.00 94.75 185 GLN A N 1
ATOM 1451 C CA . GLN A 1 185 ? 21.455 3.189 -20.937 1.00 94.75 185 GLN A CA 1
ATOM 1452 C C . GLN A 1 185 ? 22.081 3.256 -19.527 1.00 94.75 185 GLN A C 1
ATOM 1454 O O . GLN A 1 185 ? 21.445 2.882 -18.539 1.00 94.75 185 GLN A O 1
ATOM 1459 N N . LEU A 1 186 ? 23.283 3.836 -19.389 1.00 96.25 186 LEU A N 1
ATOM 1460 C CA . LEU A 1 186 ? 23.952 3.990 -18.091 1.00 96.25 186 LEU A CA 1
ATOM 1461 C C . LEU A 1 186 ? 23.261 4.998 -17.163 1.00 96.25 186 LEU A C 1
ATOM 1463 O O . LEU A 1 186 ? 23.513 4.977 -15.958 1.00 96.25 186 LEU A O 1
ATOM 1467 N N . VAL A 1 187 ? 22.417 5.893 -17.685 1.00 96.19 187 VAL A N 1
ATOM 1468 C CA . VAL A 1 187 ? 21.666 6.847 -16.855 1.00 96.19 187 VAL A CA 1
ATOM 1469 C C . VAL A 1 187 ? 20.659 6.095 -15.990 1.00 96.19 187 VAL A C 1
ATOM 1471 O O . VAL A 1 187 ? 20.677 6.260 -14.768 1.00 96.19 187 VAL A O 1
ATOM 1474 N N . LEU A 1 188 ? 19.857 5.206 -16.594 1.00 96.12 188 LEU A N 1
ATOM 1475 C CA . LEU A 1 188 ? 18.929 4.363 -15.838 1.00 96.12 188 LEU A CA 1
ATOM 1476 C C . LEU A 1 188 ? 19.690 3.418 -14.911 1.00 96.12 188 LEU A C 1
ATOM 1478 O O . LEU A 1 188 ? 19.333 3.314 -13.743 1.00 96.12 188 LEU A O 1
ATOM 1482 N N . ALA A 1 189 ? 20.771 2.797 -15.389 1.00 97.50 189 ALA A N 1
ATOM 1483 C CA . ALA A 1 189 ? 21.560 1.866 -14.587 1.00 97.50 189 ALA A CA 1
ATOM 1484 C C . ALA A 1 189 ? 22.102 2.514 -13.295 1.00 97.50 189 ALA A C 1
ATOM 1486 O O . ALA A 1 189 ? 22.068 1.919 -12.218 1.00 97.50 189 ALA A O 1
ATOM 1487 N N . ARG A 1 190 ? 22.573 3.768 -13.367 1.00 98.00 190 ARG A N 1
ATOM 1488 C CA . ARG A 1 190 ? 23.048 4.515 -12.188 1.00 98.00 19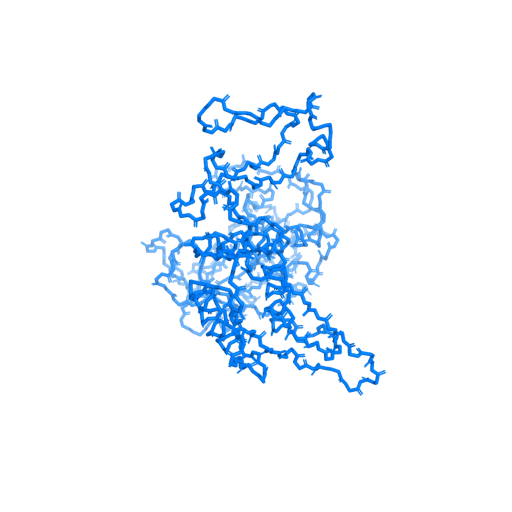0 ARG A CA 1
ATOM 1489 C C . ARG A 1 190 ? 21.909 4.894 -11.242 1.00 98.00 190 ARG A C 1
ATOM 1491 O O . ARG A 1 190 ? 22.089 4.756 -10.033 1.00 98.00 190 ARG A O 1
ATOM 1498 N N . ALA A 1 191 ? 20.771 5.343 -11.776 1.00 97.12 191 ALA A N 1
ATOM 1499 C CA . ALA A 1 191 ? 19.590 5.673 -10.978 1.00 97.12 191 ALA A CA 1
ATOM 1500 C C . ALA A 1 191 ? 19.035 4.432 -10.262 1.00 97.12 191 ALA A C 1
ATOM 1502 O O . ALA A 1 191 ? 18.790 4.470 -9.059 1.00 97.12 191 ALA A O 1
ATOM 1503 N N . LEU A 1 192 ? 18.939 3.309 -10.977 1.00 97.81 192 LEU A N 1
ATOM 1504 C CA . LEU A 1 192 ? 18.526 2.024 -10.430 1.00 97.81 192 LEU A CA 1
ATOM 1505 C C . LEU A 1 192 ? 19.498 1.550 -9.349 1.00 97.81 192 LEU A C 1
ATOM 1507 O O . LEU A 1 192 ? 19.068 1.208 -8.257 1.00 97.81 192 LEU A O 1
ATOM 1511 N N . ARG A 1 193 ? 20.816 1.600 -9.591 1.00 98.31 193 ARG A N 1
ATOM 1512 C CA . ARG A 1 193 ? 21.823 1.265 -8.570 1.00 98.31 193 ARG A CA 1
ATOM 1513 C C . ARG A 1 193 ? 21.605 2.057 -7.278 1.00 98.31 193 ARG A C 1
ATOM 1515 O O . ARG A 1 193 ? 21.660 1.472 -6.202 1.00 98.31 193 ARG A O 1
ATOM 1522 N N . GLN A 1 194 ? 21.394 3.368 -7.385 1.00 98.00 194 GLN A N 1
ATOM 1523 C CA . GLN A 1 194 ? 21.149 4.223 -6.226 1.00 98.00 194 GLN A CA 1
ATOM 1524 C C . GLN A 1 194 ? 19.859 3.817 -5.503 1.00 98.00 194 GLN A C 1
ATOM 1526 O O . GLN A 1 194 ? 19.878 3.625 -4.293 1.00 98.00 194 GLN A O 1
ATOM 1531 N N . GLU A 1 195 ? 18.771 3.608 -6.238 1.00 97.75 195 GLU A N 1
ATOM 1532 C CA . GLU A 1 195 ? 17.495 3.201 -5.655 1.00 97.75 195 GLU A CA 1
ATOM 1533 C C . GLU A 1 195 ? 17.581 1.850 -4.930 1.00 97.75 195 GLU A C 1
ATOM 1535 O O . GLU A 1 195 ? 17.093 1.718 -3.812 1.00 97.75 195 GLU A O 1
ATOM 1540 N N . LEU A 1 196 ? 18.253 0.851 -5.512 1.00 98.31 196 LEU A N 1
ATOM 1541 C CA . LEU A 1 196 ? 18.450 -0.450 -4.863 1.00 98.31 196 LEU A CA 1
ATOM 1542 C C . LEU A 1 196 ? 19.286 -0.326 -3.574 1.00 98.31 196 LEU A C 1
ATOM 1544 O O . LEU A 1 196 ? 19.024 -1.038 -2.606 1.00 98.31 196 LEU A O 1
ATOM 1548 N N . GLN A 1 197 ? 20.267 0.585 -3.542 1.00 98.12 197 GLN A N 1
ATOM 1549 C CA . GLN A 1 197 ? 21.050 0.887 -2.336 1.00 98.12 197 GLN A CA 1
ATOM 1550 C C . GLN A 1 197 ? 20.197 1.559 -1.257 1.00 98.12 197 GLN A C 1
ATOM 1552 O O . GLN A 1 197 ? 20.283 1.181 -0.092 1.00 98.12 197 GLN A O 1
ATOM 1557 N N . GLU A 1 198 ? 19.368 2.529 -1.640 1.00 97.50 198 GLU A N 1
ATOM 1558 C CA . GLU A 1 198 ? 18.462 3.244 -0.733 1.00 97.50 198 GLU A CA 1
ATOM 1559 C C . GLU A 1 198 ? 17.384 2.324 -0.149 1.00 97.50 198 GLU A C 1
ATOM 1561 O O . GLU A 1 198 ? 17.041 2.456 1.024 1.00 97.50 198 GLU A O 1
ATOM 1566 N N . LEU A 1 199 ? 16.905 1.349 -0.929 1.00 96.50 199 LEU A N 1
ATOM 1567 C CA . LEU A 1 199 ? 16.001 0.302 -0.448 1.00 96.50 199 LEU A CA 1
ATOM 1568 C C . LEU A 1 199 ? 16.668 -0.642 0.566 1.00 96.50 199 LEU A C 1
ATOM 1570 O O . LEU A 1 199 ? 15.967 -1.298 1.329 1.00 96.50 199 LEU A O 1
ATOM 1574 N N . GLY A 1 200 ? 18.002 -0.714 0.601 1.00 96.31 200 GLY A N 1
ATOM 1575 C CA . GLY A 1 200 ? 18.742 -1.591 1.510 1.00 96.31 200 GLY A CA 1
ATOM 1576 C C . GLY A 1 200 ? 19.035 -2.982 0.946 1.00 96.31 200 GLY A C 1
ATOM 1577 O O . GLY A 1 200 ? 19.334 -3.902 1.708 1.00 96.31 200 GLY A O 1
ATOM 1578 N N . LEU A 1 201 ? 18.982 -3.154 -0.379 1.00 97.94 201 LEU A N 1
ATOM 1579 C CA . LEU A 1 201 ? 19.455 -4.385 -1.012 1.00 97.94 201 LEU A CA 1
ATOM 1580 C C . LEU A 1 201 ? 20.969 -4.536 -0.833 1.00 97.94 201 LEU A C 1
ATOM 1582 O O . LEU A 1 201 ? 21.724 -3.567 -0.724 1.00 97.94 201 LEU A O 1
ATOM 1586 N N . SER A 1 202 ? 21.426 -5.783 -0.822 1.00 97.56 202 SER A N 1
ATOM 1587 C CA . SER A 1 202 ? 22.833 -6.120 -0.616 1.00 97.56 202 SER A CA 1
ATOM 1588 C C . SER A 1 202 ? 23.562 -6.348 -1.942 1.00 97.56 202 SER A C 1
ATOM 1590 O O . SER A 1 202 ? 22.951 -6.547 -2.992 1.00 97.56 202 SER A O 1
ATOM 1592 N N . GLY A 1 203 ? 24.897 -6.268 -1.920 1.00 97.00 203 GLY A N 1
ATOM 1593 C CA . GLY A 1 203 ? 25.731 -6.578 -3.088 1.00 97.00 203 GLY A CA 1
ATOM 1594 C C . GLY A 1 203 ? 25.536 -5.662 -4.305 1.00 97.00 203 GLY A C 1
ATOM 1595 O O . GLY A 1 203 ? 26.000 -6.021 -5.391 1.00 97.00 203 GLY A O 1
ATOM 1596 N N . VAL A 1 204 ? 24.879 -4.505 -4.130 1.00 98.50 204 VAL A N 1
ATOM 1597 C CA . VAL A 1 204 ? 24.481 -3.611 -5.224 1.00 98.50 204 VAL A CA 1
ATOM 1598 C C . VAL A 1 204 ? 25.702 -3.041 -5.944 1.00 98.50 204 VAL A C 1
ATOM 1600 O O . VAL A 1 204 ? 26.501 -2.308 -5.353 1.00 98.50 204 VAL A O 1
ATOM 1603 N N . ARG A 1 205 ? 25.843 -3.342 -7.237 1.00 98.25 205 ARG A N 1
ATOM 1604 C CA . ARG A 1 205 ? 26.951 -2.857 -8.072 1.00 98.25 205 ARG A CA 1
ATOM 1605 C C . ARG A 1 205 ? 26.533 -2.638 -9.521 1.00 98.25 205 ARG A C 1
ATOM 1607 O O . ARG A 1 205 ? 25.723 -3.384 -10.055 1.00 98.25 205 ARG A O 1
ATOM 1614 N N . LEU A 1 206 ? 27.148 -1.641 -10.155 1.00 98.12 206 LEU A N 1
ATOM 1615 C CA . LEU A 1 206 ? 27.100 -1.428 -11.602 1.00 98.12 206 LEU A CA 1
ATOM 1616 C C . LEU A 1 206 ? 28.387 -2.001 -12.204 1.00 98.12 206 LEU A C 1
ATOM 1618 O O . LEU A 1 206 ? 29.477 -1.605 -11.791 1.00 98.12 206 LEU A O 1
ATOM 1622 N N . THR A 1 207 ? 28.258 -2.956 -13.119 1.00 97.06 207 THR A N 1
ATOM 1623 C CA . THR A 1 207 ? 29.398 -3.585 -13.804 1.00 97.06 207 THR A CA 1
ATOM 1624 C C . THR A 1 207 ? 29.968 -2.675 -14.892 1.00 97.06 207 THR A C 1
ATOM 1626 O O . THR A 1 207 ? 29.316 -1.726 -15.325 1.00 97.06 207 THR A O 1
ATOM 1629 N N . GLU A 1 208 ? 31.177 -2.983 -15.369 1.00 92.38 208 GLU A N 1
ATOM 1630 C CA . GLU A 1 208 ? 31.782 -2.277 -16.509 1.00 92.38 208 GLU A CA 1
ATOM 1631 C C . GLU A 1 208 ? 30.968 -2.414 -17.806 1.00 92.38 208 GLU A C 1
ATOM 1633 O O . GLU A 1 208 ? 31.040 -1.540 -18.660 1.00 92.38 208 GLU A O 1
ATOM 1638 N N . TYR A 1 209 ? 30.141 -3.460 -17.908 1.00 92.94 209 TYR A N 1
ATOM 1639 C CA . TYR A 1 209 ? 29.270 -3.736 -19.053 1.00 92.94 209 TYR A CA 1
ATOM 1640 C C . TYR A 1 209 ? 27.884 -3.083 -18.948 1.00 92.94 209 TYR A C 1
ATOM 1642 O O . TYR A 1 209 ? 27.023 -3.327 -19.787 1.00 92.94 209 TYR A O 1
ATOM 1650 N N . GLY A 1 210 ? 27.636 -2.284 -17.907 1.00 93.69 210 GLY A N 1
ATOM 1651 C CA . GLY A 1 210 ? 26.370 -1.574 -17.725 1.00 93.69 210 GLY A CA 1
ATOM 1652 C C . GLY A 1 210 ? 25.288 -2.334 -16.957 1.00 93.69 210 GLY A C 1
ATOM 1653 O O . GLY A 1 210 ? 24.262 -1.732 -16.671 1.00 93.69 210 GLY A O 1
ATOM 1654 N N . TYR A 1 211 ? 25.521 -3.588 -16.550 1.00 96.44 211 TYR A N 1
ATOM 1655 C CA . TYR A 1 211 ? 24.555 -4.347 -15.742 1.00 96.44 211 TYR A CA 1
ATOM 1656 C C . TYR A 1 211 ? 24.505 -3.881 -14.290 1.00 96.44 211 TYR A C 1
ATOM 1658 O O . TYR A 1 211 ? 25.559 -3.683 -13.669 1.00 96.44 211 TYR A O 1
ATOM 1666 N N . VAL A 1 212 ? 23.304 -3.804 -13.723 1.00 98.25 212 VAL A N 1
ATOM 1667 C CA . VAL A 1 212 ? 23.079 -3.577 -12.293 1.00 98.25 212 VAL A CA 1
ATOM 1668 C C . VAL A 1 212 ? 22.802 -4.913 -11.621 1.00 98.25 212 VAL A C 1
ATOM 1670 O O . VAL A 1 212 ? 21.820 -5.584 -11.916 1.00 98.25 212 VAL A O 1
ATOM 1673 N N . LEU A 1 213 ? 23.669 -5.300 -10.689 1.00 98.62 213 LEU A N 1
ATOM 1674 C CA . LEU A 1 213 ? 23.528 -6.529 -9.913 1.00 98.62 213 LEU A CA 1
ATOM 1675 C C . LEU A 1 213 ? 23.187 -6.184 -8.472 1.00 98.62 213 LEU A C 1
ATOM 1677 O O . LEU A 1 213 ? 23.785 -5.262 -7.916 1.00 98.62 213 LEU A O 1
ATOM 1681 N N . ALA A 1 214 ? 22.274 -6.933 -7.865 1.00 98.62 214 ALA A N 1
ATOM 1682 C CA . ALA A 1 214 ? 21.876 -6.766 -6.472 1.00 98.62 214 ALA A CA 1
ATOM 1683 C C . ALA A 1 214 ? 21.344 -8.079 -5.886 1.00 98.62 214 ALA A C 1
ATOM 1685 O O . ALA A 1 214 ? 21.152 -9.068 -6.593 1.00 98.62 214 ALA A O 1
ATOM 1686 N N . GLU A 1 215 ? 21.116 -8.087 -4.580 1.00 98.38 215 GLU A N 1
ATOM 1687 C CA . GLU A 1 215 ? 20.612 -9.242 -3.855 1.00 98.38 215 GLU A CA 1
ATOM 1688 C C . GLU A 1 215 ? 19.606 -8.818 -2.785 1.00 98.38 215 GLU A C 1
ATOM 1690 O O . GLU A 1 215 ? 19.907 -7.975 -1.933 1.00 98.38 215 GLU A O 1
ATOM 1695 N N . LEU A 1 216 ? 18.440 -9.466 -2.806 1.00 98.19 216 LEU A N 1
ATOM 1696 C CA . LEU A 1 216 ? 17.531 -9.516 -1.670 1.00 98.19 216 LEU A CA 1
ATOM 1697 C C . LEU A 1 216 ? 17.986 -10.684 -0.771 1.00 98.19 216 LEU A C 1
ATOM 1699 O O . LEU A 1 216 ? 17.871 -11.846 -1.190 1.00 98.19 216 LEU A O 1
ATOM 1703 N N . PRO A 1 217 ? 18.553 -10.403 0.417 1.00 96.25 217 PRO A N 1
ATOM 1704 C CA . PRO A 1 217 ? 19.050 -11.446 1.309 1.00 96.25 217 PRO A CA 1
ATOM 1705 C C . PRO A 1 217 ? 17.894 -12.319 1.799 1.00 96.25 217 PRO A C 1
ATOM 1707 O O . PRO A 1 217 ? 16.789 -11.822 1.980 1.00 96.25 217 PRO A O 1
ATOM 1710 N N . ALA A 1 218 ? 18.139 -13.609 2.031 1.00 97.06 218 ALA A N 1
ATOM 1711 C CA . ALA A 1 218 ? 17.140 -14.472 2.661 1.00 97.06 218 ALA A CA 1
ATOM 1712 C C . ALA A 1 218 ? 16.798 -13.969 4.074 1.00 97.06 218 ALA A C 1
ATOM 1714 O O . ALA A 1 218 ? 17.675 -13.465 4.778 1.00 97.06 218 ALA A O 1
ATOM 1715 N N . ASN A 1 219 ? 15.550 -14.162 4.500 1.00 96.00 219 ASN A N 1
ATOM 1716 C CA . ASN A 1 219 ? 15.114 -13.925 5.883 1.00 96.00 219 ASN A CA 1
ATOM 1717 C C . ASN A 1 219 ? 14.692 -15.222 6.604 1.00 96.00 219 ASN A C 1
ATOM 1719 O O . ASN A 1 219 ? 14.109 -15.159 7.684 1.00 96.00 219 ASN A O 1
ATOM 1723 N N . THR A 1 220 ? 14.972 -16.385 6.009 1.00 95.75 220 THR A N 1
ATOM 1724 C CA . THR A 1 220 ? 14.765 -17.710 6.607 1.00 95.75 220 THR A CA 1
ATOM 1725 C C . THR A 1 220 ? 16.088 -18.464 6.734 1.00 95.75 220 THR A C 1
ATOM 1727 O O . THR A 1 220 ? 16.993 -18.276 5.918 1.00 95.75 220 THR A O 1
ATOM 1730 N N . ASP A 1 221 ? 16.163 -19.340 7.736 1.00 94.56 221 ASP A N 1
ATOM 1731 C CA . ASP A 1 221 ? 17.253 -20.301 7.933 1.00 94.56 221 ASP A CA 1
ATOM 1732 C C . ASP A 1 221 ? 17.023 -21.619 7.164 1.00 94.56 221 ASP A C 1
ATOM 1734 O O . ASP A 1 221 ? 17.901 -22.483 7.134 1.00 94.56 221 ASP A O 1
ATOM 1738 N N . ASP A 1 222 ? 15.848 -21.792 6.546 1.00 95.31 222 ASP A N 1
ATOM 1739 C CA . ASP A 1 222 ? 15.524 -22.985 5.766 1.00 95.31 222 ASP A CA 1
ATOM 1740 C C . ASP A 1 222 ? 16.405 -23.096 4.511 1.00 95.31 222 ASP A C 1
ATOM 1742 O O . ASP A 1 222 ? 16.619 -22.128 3.775 1.00 95.31 222 ASP A O 1
ATOM 1746 N N . GLU A 1 223 ? 16.855 -24.314 4.195 1.00 94.00 223 GLU A N 1
ATOM 1747 C CA . GLU A 1 223 ? 17.537 -24.592 2.929 1.00 94.00 223 GLU A CA 1
ATOM 1748 C C . GLU A 1 223 ? 16.534 -24.583 1.765 1.00 94.00 223 GLU A C 1
ATOM 1750 O O . GLU A 1 223 ? 15.917 -25.595 1.425 1.00 94.00 223 GLU A O 1
ATOM 1755 N N . VAL A 1 224 ? 16.380 -23.417 1.135 1.00 96.38 224 VAL A N 1
ATOM 1756 C CA . VAL A 1 224 ? 15.490 -23.204 -0.014 1.00 96.38 224 VAL A CA 1
ATOM 1757 C C . VAL A 1 224 ? 16.262 -22.791 -1.275 1.00 96.38 224 VAL A C 1
ATOM 1759 O O . VAL A 1 224 ? 17.335 -22.188 -1.178 1.00 96.38 224 VAL A O 1
ATOM 1762 N N . PRO A 1 225 ? 15.748 -23.092 -2.486 1.00 96.94 225 PRO A N 1
ATOM 1763 C CA . PRO A 1 225 ? 16.404 -22.701 -3.731 1.00 96.94 225 PRO A CA 1
ATOM 1764 C C . PRO A 1 225 ? 16.596 -21.186 -3.862 1.00 96.94 225 PRO A C 1
ATOM 1766 O O . PRO A 1 225 ? 15.717 -20.399 -3.511 1.00 96.94 225 PRO A O 1
ATOM 1769 N N . VAL A 1 226 ? 17.726 -20.784 -4.447 1.00 97.62 226 VAL A N 1
ATOM 1770 C CA . VAL A 1 226 ? 17.984 -19.390 -4.833 1.00 97.62 226 VAL A CA 1
ATOM 1771 C C . VAL A 1 226 ? 17.246 -19.082 -6.133 1.00 97.62 226 VAL A C 1
ATOM 1773 O O . VAL A 1 226 ? 17.355 -19.836 -7.102 1.00 97.62 226 VAL A O 1
ATOM 1776 N N . ILE A 1 227 ? 16.535 -17.956 -6.174 1.00 97.50 227 ILE A N 1
ATOM 1777 C CA . ILE A 1 227 ? 15.847 -17.473 -7.378 1.00 97.50 227 ILE A CA 1
ATOM 1778 C C . ILE A 1 227 ? 16.679 -16.363 -8.023 1.00 97.50 227 ILE A C 1
ATOM 1780 O O . ILE A 1 227 ? 17.195 -15.487 -7.333 1.00 97.50 227 ILE A O 1
ATOM 1784 N N . GLY A 1 228 ? 16.809 -16.395 -9.350 1.00 97.81 228 GLY A N 1
ATOM 1785 C CA . GLY A 1 228 ? 17.384 -15.307 -10.141 1.00 97.81 228 GLY A CA 1
ATOM 1786 C C . GLY A 1 228 ? 16.292 -14.577 -10.915 1.00 97.81 228 GLY A C 1
ATOM 1787 O O . GLY A 1 228 ? 15.569 -15.213 -11.680 1.00 97.81 228 GLY A O 1
ATOM 1788 N N . LEU A 1 229 ? 16.178 -13.265 -10.724 1.00 98.00 229 LEU A N 1
ATOM 1789 C CA . LEU A 1 229 ? 15.279 -12.402 -11.487 1.00 98.00 229 LEU A CA 1
ATOM 1790 C C . LEU A 1 229 ? 16.103 -11.505 -12.406 1.00 98.00 229 LEU A C 1
ATOM 1792 O O . LEU A 1 229 ? 17.051 -10.853 -11.964 1.00 98.00 229 LEU A O 1
ATOM 1796 N N . ILE A 1 230 ? 15.739 -11.507 -13.686 1.00 96.69 230 ILE A N 1
ATOM 1797 C CA . ILE A 1 230 ? 16.452 -10.791 -14.741 1.00 96.69 230 ILE A CA 1
ATOM 1798 C C . ILE A 1 230 ? 15.438 -9.976 -15.535 1.00 96.69 230 ILE A C 1
ATOM 1800 O O . ILE A 1 230 ? 14.407 -10.518 -15.936 1.00 96.69 230 ILE A O 1
ATOM 1804 N N . ALA A 1 231 ? 15.726 -8.699 -15.761 1.00 96.00 231 ALA A N 1
ATOM 1805 C CA . ALA A 1 231 ? 14.940 -7.848 -16.647 1.00 96.00 231 ALA A CA 1
ATOM 1806 C C . ALA A 1 231 ? 15.860 -6.922 -17.438 1.00 96.00 231 ALA A C 1
ATOM 1808 O O . ALA A 1 231 ? 16.868 -6.469 -16.918 1.00 96.00 231 ALA A O 1
ATOM 1809 N N . HIS A 1 232 ? 15.516 -6.652 -18.690 1.00 93.81 232 HIS A N 1
ATOM 1810 C CA . HIS A 1 232 ? 16.306 -5.774 -19.545 1.00 93.81 232 HIS A CA 1
ATOM 1811 C C . HIS A 1 232 ? 16.025 -4.306 -19.208 1.00 93.81 232 HIS A C 1
ATOM 1813 O O . HIS A 1 232 ? 14.917 -3.963 -18.810 1.00 93.81 232 HIS A O 1
ATOM 1819 N N . MET A 1 233 ? 17.020 -3.429 -19.368 1.00 92.25 233 MET A N 1
ATOM 1820 C CA . MET A 1 233 ? 16.874 -1.981 -19.138 1.00 92.25 233 MET A CA 1
ATOM 1821 C C . MET A 1 233 ? 16.661 -1.173 -20.417 1.00 92.25 233 MET A C 1
ATOM 1823 O O . MET A 1 233 ? 16.231 -0.011 -20.362 1.00 92.25 233 MET A O 1
ATOM 1827 N N . ASP A 1 234 ? 17.076 -1.733 -21.545 1.00 89.69 234 ASP A N 1
ATOM 1828 C CA . ASP A 1 234 ? 17.073 -1.062 -22.825 1.00 89.69 234 ASP A CA 1
ATOM 1829 C C . ASP A 1 234 ? 15.681 -0.995 -23.440 1.00 89.69 234 ASP A C 1
ATOM 1831 O O . ASP A 1 234 ? 14.696 -1.408 -22.845 1.00 89.69 234 ASP A O 1
ATOM 1835 N N . THR A 1 235 ? 15.577 -0.305 -24.566 1.00 90.38 235 THR A N 1
ATOM 1836 C CA . THR A 1 235 ? 14.345 -0.247 -25.351 1.00 90.38 235 THR A CA 1
ATOM 1837 C C . THR A 1 235 ? 14.690 -0.315 -26.834 1.00 90.38 235 THR A C 1
ATOM 1839 O O . THR A 1 235 ? 15.841 -0.104 -27.236 1.00 90.38 235 THR A O 1
ATOM 1842 N N . SER A 1 236 ? 13.695 -0.619 -27.666 1.00 89.00 236 SER A N 1
ATOM 1843 C CA . SER A 1 236 ? 13.849 -0.578 -29.122 1.00 89.00 236 SER A CA 1
ATOM 1844 C C . SER A 1 236 ? 14.157 0.843 -29.611 1.00 89.00 236 SER A C 1
ATOM 1846 O O . SER A 1 236 ? 13.623 1.822 -29.092 1.00 89.00 236 SER A O 1
ATOM 1848 N N . SER A 1 237 ? 14.991 0.955 -30.646 1.00 86.19 237 SER A N 1
ATOM 1849 C CA . SER A 1 237 ? 15.298 2.210 -31.345 1.00 86.19 237 SER A CA 1
ATOM 1850 C C . SER A 1 237 ? 14.319 2.551 -32.475 1.00 86.19 237 SER A C 1
ATOM 1852 O O . SER A 1 237 ? 14.501 3.549 -33.170 1.00 86.19 237 SER A O 1
ATOM 1854 N N . GLU A 1 238 ? 13.259 1.757 -32.656 1.00 84.56 238 GLU A N 1
ATOM 1855 C CA . GLU A 1 238 ? 12.257 1.936 -33.720 1.00 84.56 238 GLU A CA 1
ATOM 1856 C C . GLU A 1 238 ? 11.346 3.161 -33.528 1.00 84.56 238 GLU A C 1
ATOM 1858 O O . GLU A 1 238 ? 10.680 3.597 -34.470 1.00 84.56 238 GLU A O 1
ATOM 1863 N N . ALA A 1 239 ? 11.304 3.730 -32.323 1.00 83.19 239 ALA A N 1
ATOM 1864 C CA . ALA A 1 239 ? 10.537 4.928 -32.008 1.00 83.19 239 ALA A CA 1
ATOM 1865 C C . ALA A 1 239 ? 11.247 5.775 -30.942 1.00 83.19 239 ALA A C 1
ATOM 1867 O O . ALA A 1 239 ? 12.200 5.335 -30.302 1.00 83.19 239 ALA A O 1
ATOM 1868 N N . SER A 1 240 ? 10.796 7.020 -30.779 1.00 86.06 240 SER A N 1
ATOM 1869 C CA . SER A 1 240 ? 11.399 7.959 -29.829 1.00 86.06 240 SER A CA 1
ATOM 1870 C C . SER A 1 240 ? 11.205 7.494 -28.382 1.00 86.06 240 SER A C 1
ATOM 1872 O O . SER A 1 240 ? 10.091 7.154 -27.982 1.00 86.06 240 SER A O 1
ATOM 1874 N N . ASP A 1 241 ? 12.290 7.525 -27.604 1.00 87.06 241 ASP A N 1
ATOM 1875 C CA . ASP A 1 241 ? 12.342 7.242 -26.164 1.00 87.06 241 ASP A CA 1
ATOM 1876 C C . ASP A 1 241 ? 12.514 8.518 -25.315 1.00 87.06 241 ASP A C 1
ATOM 1878 O O . ASP A 1 241 ? 12.927 8.462 -24.157 1.00 87.06 241 ASP A O 1
ATOM 1882 N N . THR A 1 242 ? 12.226 9.683 -25.900 1.00 87.56 242 THR A N 1
ATOM 1883 C CA . THR A 1 242 ? 12.330 11.007 -25.270 1.00 87.56 242 THR A CA 1
ATOM 1884 C C . THR A 1 242 ? 10.965 11.680 -25.209 1.00 87.56 242 THR A C 1
ATOM 1886 O O . THR A 1 242 ? 10.114 11.409 -26.050 1.00 87.56 242 THR A O 1
ATOM 1889 N N . ASP A 1 243 ? 10.770 12.578 -24.238 1.00 88.75 243 ASP A N 1
ATOM 1890 C CA . ASP A 1 243 ? 9.527 13.346 -24.059 1.00 88.75 243 ASP A CA 1
ATOM 1891 C C . ASP A 1 243 ? 8.272 12.459 -23.943 1.00 88.75 243 ASP A C 1
ATOM 1893 O O . ASP A 1 243 ? 7.208 12.756 -24.485 1.00 88.75 243 ASP A O 1
ATOM 1897 N N . ILE A 1 244 ? 8.407 11.339 -23.225 1.00 91.06 244 ILE A N 1
ATOM 1898 C CA . ILE A 1 244 ? 7.342 10.350 -23.052 1.00 91.06 244 ILE A CA 1
ATOM 1899 C C . ILE A 1 244 ? 6.164 10.945 -22.275 1.00 91.06 244 ILE A C 1
ATOM 1901 O O . ILE A 1 244 ? 6.289 11.316 -21.106 1.00 91.06 244 ILE A O 1
ATOM 1905 N N . ASP A 1 245 ? 4.987 10.932 -22.898 1.00 91.31 245 ASP A N 1
ATOM 1906 C CA . ASP A 1 245 ? 3.716 11.248 -22.248 1.00 91.31 245 ASP A CA 1
ATOM 1907 C C . ASP A 1 245 ? 2.927 9.961 -21.952 1.00 91.31 245 ASP A C 1
ATOM 1909 O O . ASP A 1 245 ? 2.200 9.420 -22.792 1.00 91.31 245 ASP A O 1
ATOM 1913 N N . LEU A 1 246 ? 3.118 9.435 -20.736 1.00 93.88 246 LEU A N 1
ATOM 1914 C CA . LEU A 1 246 ? 2.466 8.211 -20.275 1.00 93.88 246 LEU A CA 1
ATOM 1915 C C . LEU A 1 246 ? 0.974 8.443 -20.008 1.00 93.88 246 LEU A C 1
ATOM 1917 O O . LEU A 1 246 ? 0.596 9.089 -19.022 1.00 93.88 246 LEU A O 1
ATOM 1921 N N . GLN A 1 247 ? 0.136 7.779 -20.798 1.00 94.19 247 GLN A N 1
ATOM 1922 C CA . GLN A 1 247 ? -1.310 7.766 -20.623 1.00 94.19 247 GLN A CA 1
ATOM 1923 C C . GLN A 1 247 ? -1.725 6.661 -19.647 1.00 94.19 247 GLN A C 1
ATOM 1925 O O . GLN A 1 247 ? -1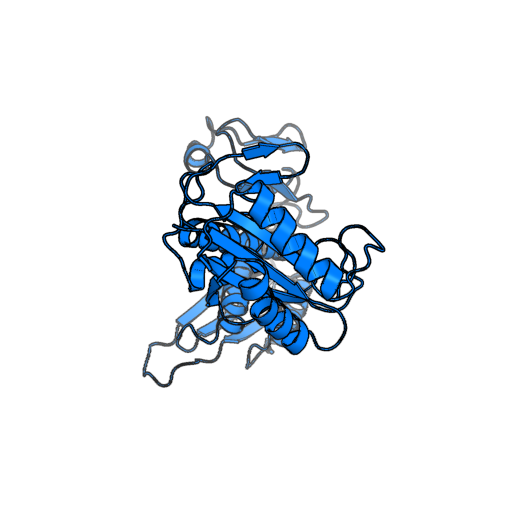.233 5.532 -19.712 1.00 94.19 247 GLN A O 1
ATOM 1930 N N . VAL A 1 248 ? -2.660 6.982 -18.749 1.00 94.94 248 VAL A N 1
ATOM 1931 C CA . VAL A 1 248 ? -3.184 6.044 -17.745 1.00 94.94 248 VAL A CA 1
ATOM 1932 C C . VAL A 1 248 ? -4.694 5.950 -17.866 1.00 94.94 248 VAL A C 1
ATOM 1934 O O . VAL A 1 248 ? -5.422 6.867 -17.486 1.00 94.94 248 VAL A O 1
ATOM 1937 N N . HIS A 1 249 ? -5.161 4.803 -18.343 1.00 94.31 249 HIS A N 1
ATOM 1938 C CA . HIS A 1 249 ? -6.571 4.513 -18.572 1.00 94.31 249 HIS A CA 1
ATOM 1939 C C . HIS A 1 249 ? -7.074 3.616 -17.446 1.00 94.31 249 HIS A C 1
ATOM 1941 O O . HIS A 1 249 ? -6.880 2.402 -17.468 1.00 94.31 249 HIS A O 1
ATOM 1947 N N . ARG A 1 250 ? -7.668 4.211 -16.409 1.00 93.81 250 ARG A N 1
ATOM 1948 C CA . ARG A 1 250 ? -8.210 3.459 -15.266 1.00 93.81 250 ARG A CA 1
ATOM 1949 C C . ARG A 1 250 ? -9.550 2.826 -15.628 1.00 93.81 250 ARG A C 1
ATOM 1951 O O . ARG A 1 250 ? -10.367 3.477 -16.269 1.00 93.81 250 ARG A O 1
ATOM 1958 N N . ASN A 1 251 ? -9.795 1.614 -15.126 1.00 93.69 251 ASN A N 1
ATOM 1959 C CA . ASN A 1 251 ? -11.062 0.895 -15.293 1.00 93.69 251 ASN A CA 1
ATOM 1960 C C . ASN A 1 251 ? -11.492 0.806 -16.768 1.00 93.69 251 ASN A C 1
ATOM 1962 O O . ASN A 1 251 ? -12.577 1.255 -17.136 1.00 93.69 251 ASN A O 1
ATOM 1966 N N . TYR A 1 252 ? -10.602 0.272 -17.606 1.00 96.62 252 TYR A N 1
ATOM 1967 C CA . TYR A 1 252 ? -10.810 0.170 -19.044 1.00 96.62 252 TYR A CA 1
ATOM 1968 C C . TYR A 1 252 ? -12.152 -0.499 -19.374 1.00 96.62 252 TYR A C 1
ATOM 1970 O O . TYR A 1 252 ? -12.467 -1.573 -18.866 1.00 96.62 252 TYR A O 1
ATOM 1978 N N . ASP A 1 253 ? -12.951 0.133 -20.227 1.00 96.25 253 ASP A N 1
ATOM 1979 C CA . ASP A 1 253 ? -14.334 -0.263 -20.513 1.00 96.25 253 ASP A CA 1
ATOM 1980 C C . ASP A 1 253 ? -14.463 -1.275 -21.665 1.00 96.25 253 ASP A C 1
ATOM 1982 O O . ASP A 1 253 ? -15.559 -1.756 -21.954 1.00 96.25 253 ASP A O 1
ATOM 1986 N N . GLY A 1 254 ? -13.349 -1.625 -22.316 1.00 96.25 254 GLY A N 1
ATOM 1987 C CA . GLY A 1 254 ? -13.340 -2.483 -23.501 1.00 96.25 254 GLY A CA 1
ATOM 1988 C C . GLY A 1 254 ? -13.620 -1.739 -24.807 1.00 96.25 254 GLY A C 1
ATOM 1989 O O . GLY A 1 254 ? -13.849 -2.395 -25.824 1.00 96.25 254 GLY A O 1
ATOM 1990 N N . GLY A 1 255 ? -13.633 -0.404 -24.784 1.00 96.56 255 GLY A N 1
ATOM 1991 C CA . GLY A 1 255 ? -13.813 0.466 -25.940 1.00 96.56 255 GLY A CA 1
ATOM 1992 C C . GLY A 1 255 ? -12.511 0.815 -26.667 1.00 96.56 255 GLY A C 1
ATOM 1993 O O . GLY A 1 255 ? -11.424 0.350 -26.330 1.00 96.56 255 GLY A O 1
ATOM 1994 N N . VAL A 1 256 ? -12.612 1.646 -27.701 1.00 97.06 256 VAL A N 1
ATOM 1995 C CA . VAL A 1 256 ? -11.442 2.146 -28.439 1.00 97.06 256 VAL A CA 1
ATOM 1996 C C . VAL A 1 256 ? -10.686 3.157 -27.577 1.00 97.06 256 VAL A C 1
ATOM 1998 O O . VAL A 1 256 ? -11.287 4.116 -27.096 1.00 97.06 256 VAL A O 1
ATOM 2001 N N . LEU A 1 257 ? -9.371 2.980 -27.421 1.00 95.31 257 LEU A N 1
ATOM 2002 C CA . LEU A 1 257 ? -8.522 3.946 -26.719 1.00 95.31 257 LEU A CA 1
ATOM 2003 C C . LEU A 1 257 ? -7.878 4.909 -27.719 1.00 95.31 257 LEU A C 1
ATOM 2005 O O . LEU A 1 257 ? -7.067 4.470 -28.541 1.00 95.31 257 LEU A O 1
ATOM 2009 N N . PRO A 1 258 ? -8.205 6.209 -27.675 1.00 92.31 258 PRO A N 1
ATOM 2010 C CA . PRO A 1 258 ? -7.533 7.187 -28.507 1.00 92.31 258 PRO A CA 1
ATOM 2011 C C . PRO A 1 258 ? -6.095 7.398 -28.036 1.00 92.31 258 PRO A C 1
ATOM 2013 O O . PRO A 1 258 ? -5.825 7.527 -26.843 1.00 92.31 258 PRO A O 1
ATOM 2016 N N . LEU A 1 259 ? -5.186 7.472 -29.002 1.00 90.56 259 LEU A N 1
ATOM 2017 C CA . LEU A 1 259 ? -3.807 7.901 -28.826 1.00 90.56 259 LEU A CA 1
ATOM 2018 C C . LEU A 1 259 ? -3.585 9.213 -29.605 1.00 90.56 259 LEU A C 1
ATOM 2020 O O . LEU A 1 259 ? -4.423 9.671 -30.387 1.00 90.56 259 LEU A O 1
ATOM 2024 N N . GLY A 1 260 ? -2.430 9.831 -29.410 1.00 83.50 260 GLY A N 1
ATOM 2025 C CA . GLY A 1 260 ? -1.979 11.006 -30.144 1.00 83.50 260 GLY A CA 1
ATOM 2026 C C . GLY A 1 260 ? -1.740 10.741 -31.635 1.00 83.50 260 GLY A C 1
ATOM 2027 O O . GLY A 1 260 ? -1.488 9.622 -32.095 1.00 83.50 260 GLY A O 1
ATOM 2028 N N . GLY A 1 261 ? -1.842 11.812 -32.427 1.00 81.44 261 GLY A N 1
ATOM 2029 C CA . GLY A 1 261 ? -1.652 11.762 -33.881 1.00 81.44 261 GLY A CA 1
ATOM 2030 C C . GLY A 1 261 ? -2.764 11.035 -34.649 1.00 81.44 261 GLY A C 1
ATOM 2031 O O . GLY A 1 261 ? -2.533 10.602 -35.773 1.00 81.44 261 GLY A O 1
ATOM 2032 N N . GLY A 1 262 ? -3.952 10.872 -34.053 1.00 85.62 262 GLY A N 1
ATOM 2033 C CA . GLY A 1 262 ? -5.091 10.178 -34.671 1.00 85.62 262 GLY A CA 1
ATOM 2034 C C . GLY A 1 262 ? -4.989 8.650 -34.645 1.00 85.62 262 GLY A C 1
ATOM 2035 O O . GLY A 1 262 ? -5.795 7.975 -35.282 1.00 85.62 262 GLY A O 1
ATOM 2036 N N . ARG A 1 263 ? -4.005 8.100 -33.924 1.00 91.62 263 ARG A N 1
ATOM 2037 C CA . ARG A 1 263 ? -3.863 6.659 -33.696 1.00 91.62 263 ARG A CA 1
ATOM 2038 C C . ARG A 1 263 ? -4.842 6.202 -32.619 1.00 91.62 263 ARG A C 1
ATOM 2040 O O . ARG A 1 263 ? -5.252 6.988 -31.771 1.00 91.62 263 ARG A O 1
ATOM 2047 N N . VAL A 1 264 ? -5.198 4.924 -32.638 1.00 94.62 264 VAL A N 1
ATOM 2048 C CA . VAL A 1 264 ? -6.079 4.318 -31.636 1.00 94.62 264 VAL A CA 1
ATOM 2049 C C . VAL A 1 264 ? -5.647 2.886 -31.339 1.00 94.62 264 VAL A C 1
ATOM 2051 O O . VAL A 1 264 ? -5.096 2.213 -32.211 1.00 94.62 264 VAL A O 1
ATOM 2054 N N . LEU A 1 265 ? -5.941 2.404 -30.134 1.00 95.31 265 LEU A N 1
ATOM 2055 C CA . LEU A 1 265 ? -5.980 0.975 -29.833 1.00 95.31 265 LEU A CA 1
ATOM 2056 C C . LEU A 1 265 ? -7.435 0.520 -29.910 1.00 95.31 265 LEU A C 1
ATOM 2058 O O . LEU A 1 265 ? -8.246 0.826 -29.035 1.00 95.31 265 LEU A O 1
ATOM 2062 N N . ASP A 1 266 ? -7.768 -0.171 -30.995 1.00 96.94 266 ASP A N 1
ATOM 2063 C CA . ASP A 1 266 ? -9.118 -0.657 -31.262 1.00 96.94 266 ASP A CA 1
ATOM 2064 C C . ASP A 1 266 ? -9.216 -2.160 -30.937 1.00 96.94 266 ASP A C 1
ATOM 2066 O O . ASP A 1 266 ? -8.483 -2.951 -31.535 1.00 96.94 266 ASP A O 1
ATOM 2070 N N . PRO A 1 267 ? -10.127 -2.596 -30.049 1.00 96.88 267 PRO A N 1
ATOM 2071 C CA . PRO A 1 267 ? -10.392 -4.011 -29.769 1.00 96.88 267 PRO A CA 1
ATOM 2072 C C . PRO A 1 267 ? -10.860 -4.845 -30.967 1.00 96.88 267 PRO A C 1
ATOM 2074 O O . PRO A 1 267 ? -10.914 -6.072 -30.872 1.00 96.88 267 PRO A O 1
ATOM 2077 N N . ALA A 1 268 ? -11.252 -4.215 -32.076 1.00 97.06 268 ALA A N 1
ATOM 2078 C CA . ALA A 1 268 ? -11.477 -4.899 -33.345 1.00 97.06 268 ALA A CA 1
ATOM 2079 C C . ALA A 1 268 ? -10.158 -5.314 -34.024 1.00 97.06 268 ALA A C 1
ATOM 2081 O O . ALA A 1 268 ? -10.129 -6.331 -34.714 1.00 97.06 268 ALA A O 1
ATOM 2082 N N . VAL A 1 269 ? -9.082 -4.548 -33.810 1.00 97.25 269 VAL A N 1
ATOM 2083 C CA . VAL A 1 269 ? -7.728 -4.807 -34.331 1.00 97.25 269 VAL A CA 1
ATOM 2084 C C . VAL A 1 269 ? -6.898 -5.626 -33.340 1.00 97.25 269 VAL A C 1
ATOM 2086 O O . VAL A 1 269 ? -6.191 -6.538 -33.758 1.00 97.25 269 VAL A O 1
ATOM 2089 N N . PHE A 1 270 ? -7.040 -5.346 -32.040 1.00 95.88 270 PHE A N 1
ATOM 2090 C CA . PHE A 1 270 ? -6.351 -6.011 -30.928 1.00 95.88 270 PHE A CA 1
ATOM 2091 C C . PHE A 1 270 ? -7.374 -6.663 -29.976 1.00 95.88 270 PHE A C 1
ATOM 2093 O O . PHE A 1 270 ? -7.688 -6.107 -28.916 1.00 95.88 270 PHE A O 1
ATOM 2100 N N . PRO A 1 271 ? -7.964 -7.823 -30.335 1.00 96.69 271 PRO A N 1
ATOM 2101 C CA . PRO A 1 271 ? -9.018 -8.467 -29.546 1.00 96.69 271 PRO A CA 1
ATOM 2102 C C . PRO A 1 271 ? -8.628 -8.778 -28.097 1.00 96.69 271 PRO A C 1
ATOM 2104 O O . PRO A 1 271 ? -9.496 -8.841 -27.223 1.00 96.69 271 PRO A O 1
ATOM 2107 N N . GLU A 1 272 ? -7.335 -8.951 -27.826 1.00 95.81 272 GLU A N 1
ATOM 2108 C CA . GLU A 1 272 ? -6.764 -9.161 -26.501 1.00 95.81 272 GLU A CA 1
ATOM 2109 C C . GLU A 1 272 ? -7.053 -8.020 -25.524 1.00 95.81 272 GLU A C 1
ATOM 2111 O O . GLU A 1 272 ? -7.136 -8.288 -24.326 1.00 95.81 272 GLU A O 1
ATOM 2116 N N . LEU A 1 273 ? -7.312 -6.794 -26.001 1.00 95.75 273 LEU A N 1
ATOM 2117 C CA . LEU A 1 273 ? -7.706 -5.664 -25.151 1.00 95.75 273 LEU A CA 1
ATOM 2118 C C . LEU A 1 273 ? -8.920 -6.008 -24.281 1.00 95.75 273 LEU A C 1
ATOM 2120 O O . LEU A 1 273 ? -8.974 -5.649 -23.106 1.00 95.75 273 LEU A O 1
ATOM 2124 N N . LYS A 1 274 ? -9.854 -6.812 -24.802 1.00 95.88 274 LYS A N 1
ATOM 2125 C CA . LYS A 1 274 ? -11.056 -7.242 -24.070 1.00 95.88 274 LYS A CA 1
ATOM 2126 C C . LYS A 1 274 ? -10.748 -8.076 -22.823 1.00 95.88 274 LYS A C 1
ATOM 2128 O O . LYS A 1 274 ? -11.607 -8.203 -21.957 1.00 95.88 274 LYS A O 1
ATOM 2133 N N . ARG A 1 275 ? -9.539 -8.637 -22.700 1.00 97.12 275 ARG A N 1
ATOM 2134 C CA . ARG A 1 275 ? -9.096 -9.366 -21.497 1.00 97.12 275 ARG A CA 1
ATOM 2135 C C . ARG A 1 275 ? -8.795 -8.435 -20.322 1.00 97.12 275 ARG A C 1
ATOM 2137 O O . ARG A 1 275 ? -8.727 -8.905 -19.190 1.00 97.12 275 ARG A O 1
ATOM 2144 N N . TYR A 1 276 ? -8.625 -7.142 -20.586 1.00 95.81 276 TYR A N 1
ATOM 2145 C CA . TYR A 1 276 ? -8.215 -6.140 -19.605 1.00 95.81 276 TYR A CA 1
ATOM 2146 C C . TYR A 1 276 ? -9.358 -5.209 -19.183 1.00 95.81 276 TYR A C 1
ATOM 2148 O O . TYR A 1 276 ? -9.111 -4.180 -18.558 1.00 95.81 276 TYR A O 1
ATOM 2156 N N . VAL A 1 277 ? -10.612 -5.554 -19.499 1.00 96.44 277 VAL A N 1
ATOM 2157 C CA . VAL A 1 277 ? -11.782 -4.801 -19.023 1.00 96.44 277 VAL A CA 1
ATOM 2158 C C . VAL A 1 277 ? -11.769 -4.740 -17.493 1.00 96.44 277 VAL A C 1
ATOM 2160 O O . VAL A 1 277 ? -11.551 -5.748 -16.820 1.00 96.44 277 VAL A O 1
ATOM 2163 N N . GLY A 1 278 ? -11.973 -3.544 -16.949 1.00 94.25 278 GLY A N 1
ATOM 2164 C CA . GLY A 1 278 ? -11.908 -3.246 -15.520 1.00 94.25 278 GLY A CA 1
ATOM 2165 C C . GLY A 1 278 ? -10.497 -3.003 -14.975 1.00 94.25 278 GLY A C 1
ATOM 2166 O O . GLY A 1 278 ? -10.352 -2.551 -13.841 1.00 94.25 278 GLY A O 1
ATOM 2167 N N . GLN A 1 279 ? -9.448 -3.262 -15.760 1.00 93.62 279 GLN A N 1
ATOM 2168 C CA . GLN A 1 279 ? -8.061 -3.050 -15.342 1.00 93.62 279 GLN A CA 1
ATOM 2169 C C . GLN A 1 279 ? -7.574 -1.641 -15.699 1.00 93.62 279 GLN A C 1
ATOM 2171 O O . GLN A 1 279 ? -8.213 -0.905 -16.454 1.00 93.62 279 GLN A O 1
ATOM 2176 N N . THR A 1 280 ? -6.429 -1.254 -15.138 1.00 93.19 280 THR A N 1
ATOM 2177 C CA . THR A 1 280 ? -5.718 -0.039 -15.548 1.00 93.19 280 THR A CA 1
ATOM 2178 C C . THR A 1 280 ? -4.785 -0.376 -16.705 1.00 93.19 280 THR A C 1
ATOM 2180 O O . THR A 1 280 ? -3.937 -1.253 -16.563 1.00 93.19 280 THR A O 1
ATOM 2183 N N . LEU A 1 281 ? -4.914 0.334 -17.825 1.00 94.56 281 LEU A N 1
ATOM 2184 C CA . LEU A 1 281 ? -4.008 0.223 -18.966 1.00 94.56 281 LEU A CA 1
ATOM 2185 C C . LEU A 1 281 ? -3.052 1.413 -19.017 1.00 94.56 281 LEU A C 1
ATOM 2187 O O . LEU A 1 281 ? -3.455 2.561 -18.819 1.00 94.56 281 LEU A O 1
ATOM 2191 N N . LEU A 1 282 ? -1.785 1.121 -19.300 1.00 94.19 282 LEU A N 1
ATOM 2192 C CA . LEU A 1 282 ? -0.729 2.108 -19.493 1.00 94.19 282 LEU A CA 1
ATOM 2193 C C . LEU A 1 282 ? -0.333 2.103 -20.964 1.00 94.19 282 LEU A C 1
ATOM 2195 O O . LEU A 1 282 ? -0.014 1.048 -21.510 1.00 94.19 282 LEU A O 1
ATOM 2199 N N . THR A 1 283 ? -0.361 3.265 -21.608 1.00 94.06 283 THR A N 1
ATOM 2200 C CA . THR A 1 283 ? 0.012 3.394 -23.022 1.00 94.06 283 THR A CA 1
ATOM 2201 C C . THR A 1 283 ? 0.927 4.592 -23.212 1.00 94.06 283 THR A C 1
ATOM 2203 O O . THR A 1 283 ? 0.915 5.525 -22.407 1.00 94.06 283 THR A O 1
ATOM 2206 N N . SER A 1 284 ? 1.703 4.600 -24.296 1.00 91.88 284 SER A N 1
ATOM 2207 C CA . SER A 1 284 ? 2.265 5.863 -24.771 1.00 91.88 284 SER A CA 1
ATOM 2208 C C . SER A 1 284 ? 1.149 6.766 -25.299 1.00 91.88 284 SER A C 1
ATOM 2210 O O . SER A 1 284 ? -0.007 6.355 -25.442 1.00 91.88 284 SER A O 1
ATOM 2212 N N . ASP A 1 285 ? 1.511 7.994 -25.635 1.00 90.81 285 ASP A N 1
ATOM 2213 C CA . ASP A 1 285 ? 0.697 8.914 -26.422 1.00 90.81 285 ASP A CA 1
ATOM 2214 C C . ASP A 1 285 ? 0.625 8.517 -27.910 1.00 90.81 285 ASP A C 1
ATOM 2216 O O . ASP A 1 285 ? 0.082 9.249 -28.725 1.00 90.81 285 ASP A O 1
ATOM 2220 N N . GLY A 1 286 ? 1.200 7.382 -28.309 1.00 89.50 286 GLY A N 1
ATOM 2221 C CA . GLY A 1 286 ? 1.256 6.924 -29.692 1.00 89.50 286 GLY A CA 1
ATOM 2222 C C . GLY A 1 286 ? 2.339 7.580 -30.551 1.00 89.50 286 GLY A C 1
ATOM 2223 O O . GLY A 1 286 ? 2.481 7.173 -31.702 1.00 89.50 286 GLY A O 1
ATOM 2224 N N . THR A 1 287 ? 3.097 8.561 -30.050 1.00 88.44 287 THR A N 1
ATOM 2225 C CA . THR A 1 287 ? 4.252 9.151 -30.758 1.00 88.44 287 THR A CA 1
ATOM 2226 C C . THR A 1 287 ? 5.594 8.651 -30.223 1.00 88.44 287 THR A C 1
ATOM 2228 O O . THR A 1 287 ? 6.588 8.668 -30.949 1.00 88.44 287 THR A O 1
ATOM 2231 N N . THR A 1 288 ? 5.590 8.135 -28.994 1.00 90.19 288 THR A N 1
ATOM 2232 C CA . THR A 1 288 ? 6.759 7.623 -28.272 1.00 90.19 288 THR A CA 1
ATOM 2233 C C . THR A 1 288 ? 6.642 6.131 -27.949 1.00 90.19 288 THR A C 1
ATOM 2235 O O . THR A 1 288 ? 5.553 5.540 -27.996 1.00 90.19 288 THR A O 1
ATOM 2238 N N . LEU A 1 289 ? 7.774 5.513 -27.600 1.00 88.44 289 LEU A N 1
ATOM 2239 C CA . LEU A 1 289 ? 7.862 4.154 -27.075 1.00 88.44 289 LEU A CA 1
ATOM 2240 C C . LEU A 1 289 ? 8.158 4.193 -25.575 1.00 88.44 289 LEU A C 1
ATOM 2242 O O . LEU A 1 289 ? 9.191 4.693 -25.150 1.00 88.44 289 LEU A O 1
ATOM 2246 N N . ILE A 1 290 ? 7.272 3.607 -24.770 1.00 89.69 290 ILE A N 1
ATOM 2247 C CA . ILE A 1 290 ? 7.424 3.575 -23.305 1.00 89.69 290 ILE A CA 1
ATOM 2248 C C . ILE A 1 290 ? 8.321 2.432 -22.800 1.00 89.69 290 ILE A C 1
ATOM 2250 O O . ILE A 1 290 ? 8.558 2.353 -21.600 1.00 89.69 290 ILE A O 1
ATOM 2254 N N . GLY A 1 291 ? 8.788 1.531 -23.675 1.00 86.00 291 GLY A N 1
ATOM 2255 C CA . GLY A 1 291 ? 9.575 0.357 -23.266 1.00 86.00 291 GLY A CA 1
ATOM 2256 C C . GLY A 1 291 ? 8.811 -0.555 -22.311 1.00 86.00 291 GLY A C 1
ATOM 2257 O O . GLY A 1 291 ? 9.311 -0.882 -21.238 1.00 86.00 291 GLY A O 1
ATOM 2258 N N . ALA A 1 292 ? 7.542 -0.828 -22.629 1.00 83.88 292 ALA A N 1
ATOM 2259 C CA . ALA A 1 292 ? 6.586 -1.361 -21.665 1.00 83.88 292 ALA A CA 1
ATOM 2260 C C . ALA A 1 292 ? 7.001 -2.713 -21.080 1.00 83.88 292 ALA A C 1
ATOM 2262 O O . ALA A 1 292 ? 6.787 -2.934 -19.899 1.00 83.88 292 ALA A O 1
ATOM 2263 N N . ASP A 1 293 ? 7.580 -3.596 -21.883 1.00 85.94 293 ASP A N 1
ATOM 2264 C CA . ASP A 1 293 ? 8.101 -4.898 -21.474 1.00 85.94 293 ASP A CA 1
ATOM 2265 C C . ASP A 1 293 ? 9.261 -4.766 -20.480 1.00 85.94 293 ASP A C 1
ATOM 2267 O O . ASP A 1 293 ? 9.153 -5.198 -19.328 1.00 85.94 293 ASP A O 1
ATOM 2271 N N . ASP A 1 294 ? 10.328 -4.099 -20.902 1.00 91.00 294 ASP A N 1
ATOM 2272 C CA . ASP A 1 294 ? 11.597 -4.021 -20.182 1.00 91.00 294 ASP A CA 1
ATOM 2273 C C . ASP A 1 294 ? 11.450 -3.189 -18.901 1.00 91.00 294 ASP A C 1
ATOM 2275 O O . ASP A 1 294 ? 11.746 -3.635 -17.785 1.00 91.00 294 ASP A O 1
ATOM 2279 N N . LYS A 1 295 ? 10.836 -2.005 -19.014 1.00 92.25 295 LYS A N 1
ATOM 2280 C CA . LYS A 1 295 ? 10.595 -1.115 -17.871 1.00 92.25 295 LYS A CA 1
ATOM 2281 C C . LYS A 1 295 ? 9.583 -1.703 -16.887 1.00 92.25 295 LYS A C 1
ATOM 2283 O O . LYS A 1 295 ? 9.736 -1.483 -15.683 1.00 92.25 295 LYS A O 1
ATOM 2288 N N . ALA A 1 296 ? 8.575 -2.456 -17.345 1.00 92.00 296 ALA A N 1
ATOM 2289 C CA . ALA A 1 296 ? 7.652 -3.123 -16.423 1.00 92.00 296 ALA A CA 1
ATOM 2290 C C . ALA A 1 296 ? 8.331 -4.288 -15.700 1.00 92.00 296 ALA A C 1
ATOM 2292 O O . ALA A 1 296 ? 8.070 -4.473 -14.511 1.00 92.00 296 ALA A O 1
ATOM 2293 N N . GLY A 1 297 ? 9.230 -5.019 -16.369 1.00 93.75 297 GLY A N 1
ATOM 2294 C CA . GLY A 1 297 ? 10.073 -6.036 -15.740 1.00 93.75 297 GLY A CA 1
ATOM 2295 C C . GLY A 1 297 ? 10.893 -5.457 -14.587 1.00 93.75 297 GLY A C 1
ATOM 2296 O O . GLY A 1 297 ? 10.810 -5.954 -13.460 1.00 93.75 297 GLY A O 1
ATOM 2297 N N . LEU A 1 298 ? 11.589 -4.339 -14.830 1.00 95.12 298 LEU A N 1
ATOM 2298 C CA . LEU A 1 298 ? 12.288 -3.586 -13.783 1.00 95.12 298 LEU A CA 1
ATOM 2299 C C . LEU A 1 298 ? 11.344 -3.204 -12.642 1.00 95.12 298 LEU A C 1
ATOM 2301 O O . LEU A 1 298 ? 11.610 -3.508 -11.481 1.00 95.12 298 LEU A O 1
ATOM 2305 N N . CYS A 1 299 ? 10.231 -2.535 -12.953 1.00 94.88 299 CYS A N 1
ATOM 2306 C CA . CYS A 1 299 ? 9.299 -2.076 -11.928 1.00 94.88 299 CYS A CA 1
ATOM 2307 C C . CYS A 1 299 ? 8.746 -3.222 -11.083 1.00 94.88 299 CYS A C 1
ATOM 2309 O O . CYS A 1 299 ? 8.697 -3.095 -9.863 1.00 94.88 299 CYS A O 1
ATOM 2311 N N . GLY A 1 300 ? 8.365 -4.332 -11.715 1.00 94.88 300 GLY A N 1
ATOM 2312 C CA . GLY A 1 300 ? 7.849 -5.517 -11.043 1.00 94.88 300 GLY A CA 1
ATOM 2313 C C . GLY A 1 300 ? 8.852 -6.093 -10.051 1.00 94.88 300 GLY A C 1
ATOM 2314 O O . GLY A 1 300 ? 8.514 -6.277 -8.882 1.00 94.88 300 GLY A O 1
ATOM 2315 N N . ILE A 1 301 ? 10.094 -6.315 -10.491 1.00 97.06 301 ILE A N 1
ATOM 2316 C CA . ILE A 1 301 ? 11.149 -6.884 -9.646 1.00 97.06 301 ILE A CA 1
ATOM 2317 C C . ILE A 1 301 ? 11.467 -5.949 -8.476 1.00 97.06 301 ILE A C 1
ATOM 2319 O O . ILE A 1 301 ? 11.459 -6.387 -7.326 1.00 97.06 301 ILE A O 1
ATOM 2323 N N . VAL A 1 302 ? 11.717 -4.662 -8.735 1.00 97.50 302 VAL A N 1
ATOM 2324 C CA . VAL A 1 302 ? 12.145 -3.748 -7.666 1.00 97.50 302 VAL A CA 1
ATOM 2325 C C . VAL A 1 302 ? 11.017 -3.486 -6.667 1.00 97.50 302 VAL A C 1
ATOM 2327 O O . VAL A 1 302 ? 11.264 -3.471 -5.463 1.00 97.50 302 VAL A O 1
ATOM 2330 N N . THR A 1 303 ? 9.772 -3.349 -7.133 1.00 96.25 303 THR A N 1
ATOM 2331 C CA . THR A 1 303 ? 8.609 -3.222 -6.244 1.00 96.25 303 THR A CA 1
ATOM 2332 C C . THR A 1 303 ? 8.384 -4.490 -5.413 1.00 96.25 303 THR A C 1
ATOM 2334 O O . THR A 1 303 ? 8.045 -4.381 -4.238 1.00 96.25 303 THR A O 1
ATOM 2337 N N . ALA A 1 304 ? 8.609 -5.688 -5.967 1.00 95.56 304 ALA A N 1
ATOM 2338 C CA . ALA A 1 304 ? 8.533 -6.929 -5.194 1.00 95.56 304 ALA A CA 1
ATOM 2339 C C . ALA A 1 304 ? 9.617 -6.993 -4.105 1.00 95.56 304 ALA A C 1
ATOM 2341 O O . ALA A 1 304 ? 9.318 -7.335 -2.963 1.00 95.56 304 ALA A O 1
ATOM 2342 N N . CYS A 1 305 ? 10.859 -6.617 -4.426 1.00 96.75 305 CYS A N 1
ATOM 2343 C CA . CYS A 1 305 ? 11.941 -6.554 -3.444 1.00 96.75 305 CYS A CA 1
ATOM 2344 C C . CYS A 1 305 ? 11.654 -5.551 -2.322 1.00 96.75 305 CYS A C 1
ATOM 2346 O O . CYS A 1 305 ? 11.826 -5.882 -1.153 1.00 96.75 305 CYS A O 1
ATOM 2348 N N . GLU A 1 306 ? 11.187 -4.348 -2.667 1.00 95.75 306 GLU A N 1
ATOM 2349 C CA . GLU A 1 306 ? 10.751 -3.349 -1.687 1.00 95.75 306 GLU A CA 1
ATOM 2350 C C . GLU A 1 306 ? 9.649 -3.905 -0.774 1.00 95.75 306 GLU A C 1
ATOM 2352 O O . GLU A 1 306 ? 9.701 -3.711 0.440 1.00 95.75 306 GLU A O 1
ATOM 2357 N N . TRP A 1 307 ? 8.679 -4.626 -1.342 1.00 94.38 307 TRP A N 1
ATOM 2358 C CA . TRP A 1 307 ? 7.605 -5.236 -0.568 1.00 94.38 307 TRP A CA 1
ATOM 2359 C C . TRP A 1 307 ? 8.140 -6.264 0.436 1.00 94.38 307 TRP A C 1
ATOM 2361 O O . TRP A 1 307 ? 7.809 -6.163 1.613 1.00 94.38 307 TRP A O 1
ATOM 2371 N N . PHE A 1 308 ? 9.016 -7.189 0.026 1.00 95.62 308 PHE A N 1
ATOM 2372 C CA . PHE A 1 308 ? 9.615 -8.168 0.947 1.00 95.62 308 PHE A CA 1
ATOM 2373 C C . PHE A 1 308 ? 10.439 -7.508 2.061 1.00 95.62 308 PHE A C 1
ATOM 2375 O O . PHE A 1 308 ? 10.345 -7.912 3.215 1.00 95.62 308 PHE A O 1
ATOM 2382 N N . LEU A 1 309 ? 11.185 -6.443 1.750 1.00 94.25 309 LEU A N 1
ATOM 2383 C CA . LEU A 1 309 ? 11.938 -5.679 2.753 1.00 94.25 309 LEU A CA 1
ATOM 2384 C C . LEU A 1 309 ? 11.029 -5.005 3.795 1.00 94.25 309 LEU A C 1
ATOM 2386 O O . LEU A 1 309 ? 11.436 -4.820 4.940 1.00 94.25 309 LEU A O 1
ATOM 2390 N N . GLN A 1 310 ? 9.801 -4.647 3.412 1.00 91.00 310 GLN A N 1
ATOM 2391 C CA . GLN A 1 310 ? 8.794 -4.062 4.305 1.00 91.00 310 GLN A CA 1
ATOM 2392 C C . GLN A 1 310 ? 7.974 -5.111 5.074 1.00 91.00 310 GLN A C 1
ATOM 2394 O O . GLN A 1 310 ? 7.316 -4.748 6.046 1.00 91.00 310 GLN A O 1
ATOM 2399 N N . HIS A 1 311 ? 8.030 -6.385 4.673 1.00 91.38 311 HIS A N 1
ATOM 2400 C CA . HIS A 1 311 ? 7.271 -7.495 5.266 1.00 91.38 311 HIS A CA 1
ATOM 2401 C C . HIS A 1 311 ? 8.223 -8.611 5.730 1.00 91.38 311 HIS A C 1
ATOM 2403 O O . HIS A 1 311 ? 8.219 -9.713 5.172 1.00 91.38 311 HIS A O 1
ATOM 2409 N N . PRO A 1 312 ? 9.075 -8.347 6.742 1.00 92.88 312 PRO A N 1
ATOM 2410 C CA . PRO A 1 312 ? 10.060 -9.316 7.222 1.00 92.88 312 PRO A CA 1
ATOM 2411 C C . PRO A 1 312 ? 9.430 -10.568 7.853 1.00 92.88 312 PRO A C 1
ATOM 2413 O O . PRO A 1 312 ? 10.129 -11.554 8.062 1.00 92.88 312 PRO A O 1
ATOM 2416 N N . ASP A 1 313 ? 8.132 -10.534 8.159 1.00 91.94 313 ASP A N 1
ATOM 2417 C CA . ASP A 1 313 ? 7.322 -11.657 8.631 1.00 91.94 313 ASP A CA 1
ATOM 2418 C C . ASP A 1 313 ? 7.037 -12.705 7.542 1.00 91.94 313 ASP A C 1
ATOM 2420 O O . ASP A 1 313 ? 6.737 -13.859 7.856 1.00 91.94 313 ASP A O 1
ATOM 2424 N N . VAL A 1 314 ? 7.166 -12.337 6.266 1.00 94.12 314 VAL A N 1
ATOM 2425 C CA . VAL A 1 314 ? 6.976 -13.250 5.138 1.00 94.12 314 VAL A CA 1
ATOM 2426 C C . VAL A 1 314 ? 8.305 -13.915 4.804 1.00 94.12 314 VAL A C 1
ATOM 2428 O O . VAL A 1 314 ? 9.195 -13.299 4.221 1.00 94.12 314 VAL A O 1
ATOM 2431 N N . SER A 1 315 ? 8.451 -15.191 5.161 1.00 96.19 315 SER A N 1
ATOM 2432 C CA . SER A 1 315 ? 9.674 -15.951 4.891 1.00 96.19 315 SER A CA 1
ATOM 2433 C C . SER A 1 315 ? 9.930 -16.137 3.390 1.00 96.19 315 SER A C 1
ATOM 2435 O O . SER A 1 315 ? 9.050 -16.554 2.637 1.00 96.19 315 SER A O 1
ATOM 2437 N N . HIS A 1 316 ? 11.164 -15.884 2.961 1.00 96.75 316 HIS A N 1
ATOM 2438 C CA . HIS A 1 316 ? 11.636 -16.063 1.598 1.00 96.75 316 HIS A CA 1
ATOM 2439 C C . HIS A 1 316 ? 13.125 -16.435 1.554 1.00 96.75 316 HIS A C 1
ATOM 2441 O O . HIS A 1 316 ? 13.937 -16.054 2.401 1.00 96.75 316 HIS A O 1
ATOM 2447 N N . GLY A 1 317 ? 13.487 -17.176 0.506 1.00 97.19 317 GLY A N 1
ATOM 2448 C CA . GLY A 1 317 ? 14.875 -17.482 0.187 1.00 97.19 317 GLY A CA 1
ATOM 2449 C C . GLY A 1 317 ? 15.636 -16.284 -0.374 1.00 97.19 317 GLY A C 1
ATOM 2450 O O . GLY A 1 317 ? 15.105 -15.187 -0.561 1.00 97.19 317 GLY A O 1
ATOM 2451 N N . ARG A 1 318 ? 16.908 -16.522 -0.685 1.00 97.75 318 ARG A N 1
ATOM 2452 C CA . ARG A 1 318 ? 17.782 -15.541 -1.330 1.00 97.75 318 ARG A CA 1
ATOM 2453 C C . ARG A 1 318 ? 17.331 -15.298 -2.772 1.00 97.75 318 ARG A C 1
ATOM 2455 O O . ARG A 1 318 ? 17.109 -16.257 -3.516 1.00 97.75 318 ARG A O 1
ATOM 2462 N N . VAL A 1 319 ? 17.265 -14.030 -3.183 1.00 98.25 319 VAL A N 1
ATOM 2463 C CA . VAL A 1 319 ? 16.936 -13.644 -4.564 1.00 98.25 319 VAL A CA 1
ATOM 2464 C C . VAL A 1 319 ? 18.062 -12.803 -5.155 1.00 98.25 319 VAL A C 1
ATOM 2466 O O . VAL A 1 319 ? 18.437 -11.766 -4.611 1.00 98.25 319 VAL A O 1
ATOM 2469 N N . LEU A 1 320 ? 18.602 -13.259 -6.282 1.00 98.50 320 LEU A N 1
ATOM 2470 C CA . LEU A 1 320 ? 19.626 -12.558 -7.049 1.00 98.50 320 LEU A CA 1
ATOM 2471 C C . LEU A 1 320 ? 18.973 -11.749 -8.163 1.00 98.50 320 LEU A C 1
ATOM 2473 O O . LEU A 1 320 ? 18.095 -12.248 -8.864 1.00 98.50 320 LEU A O 1
ATOM 2477 N N . LEU A 1 321 ? 19.426 -10.512 -8.329 1.00 98.50 321 LEU A N 1
ATOM 2478 C CA . LEU A 1 321 ? 18.867 -9.553 -9.272 1.00 98.50 321 LEU A CA 1
ATOM 2479 C C . LEU A 1 321 ? 19.925 -9.175 -10.305 1.00 98.50 321 LEU A C 1
ATOM 2481 O O . LEU A 1 321 ? 21.068 -8.873 -9.941 1.00 98.50 321 LEU A O 1
ATOM 2485 N N . ALA A 1 322 ? 19.529 -9.161 -11.573 1.00 97.75 322 ALA A N 1
ATOM 2486 C CA . ALA A 1 322 ? 20.316 -8.605 -12.663 1.00 97.75 322 ALA A CA 1
ATOM 2487 C C . ALA A 1 322 ? 19.423 -7.757 -13.574 1.00 97.75 322 ALA A C 1
ATOM 2489 O O . ALA A 1 322 ? 18.364 -8.212 -14.005 1.00 97.75 322 ALA A O 1
ATOM 2490 N N . PHE A 1 323 ? 19.871 -6.538 -13.855 1.00 96.06 323 PHE A N 1
ATOM 2491 C CA . PHE A 1 323 ? 19.233 -5.611 -14.781 1.00 96.06 323 PHE A CA 1
ATOM 2492 C C . PHE A 1 323 ? 20.232 -5.154 -15.839 1.00 96.06 323 PHE A C 1
ATOM 2494 O O . PHE A 1 323 ? 21.406 -4.923 -15.454 1.00 96.06 323 PHE A O 1
#

Secondary structure (DSSP, 8-state):
--EEEEEEE-SSSHHHHHHHHHHHGGGGTEEEEEEPPPEEEPPSS--SSPPEEEEEEEEEE-S-HHHHHHHHHHHHHHTT----STT---S-EEEEEEETT--EE-SS-EES-TTGGG-HHHHHHHHHH-TT-EETTTTEEHHHHHHHHHHHHHHHHHHHHHHHHHTS--B--TT--SSSSSTTHHHHHHHHHHHHHHHT-EEEEE-TTS-EEEEE-----S--PPEEEE----B-SSSB-SS---EEE-S--SS-EE-GGG-EE-TTT-GGGGGGTTSPEEE--SSB---HHHHHHHHHHHHHHHHHHH-TTS----EEEE-

Sequence (323 aa):
MAVYIALGSNLGNKEENLKKALALLPGKGVHPVQVAPFLTTAPYGVTDQPDFLNTVARVETELAPEELLQALLAVEQEMGRVRRRHWGERNIDLDLLLYDDRVLDLPDLKLPHPDMQNRAFVLEPLACIAPDAVHPVLGKTAGTLWAELQQRQLAERMLERFRRYVQVPTASDPDSTAFPSTEKQLVLARALRQELQELGLSGVRLTEYGYVLAELPANTDDEVPVIGLIAHMDTSSEASDTDIDLQVHRNYDGGVLPLGGGRVLDPAVFPELKRYVGQTLLTSDGTTLIGADDKAGLCGIVTACEWFLQHPDVSHGRVLLAF

pLDDT: mean 94.16, std 4.78, range [71.94, 98.62]